Protein AF-A0A100Y6D3-F1 (afdb_monomer_lite)

pLDDT: mean 75.8, std 21.33, range [22.84, 97.69]

Radius of gyration: 27.36 Å; chains: 1; bounding box: 95×48×72 Å

Sequence (335 aa):
MSGIEFQNHRVDIECEVVSGSAPESPDTRVVTVNPFVPSLYGADSYTPNGAFPTMTLLQALGDDAFMKFESERHAALEASRVLWPKVRMLFQYYLQGNTKMFTRIAQQQFGLTWEPSTSHERTTVAYQAMGTATVVITGTTGATSSNIIGRFSRKHSAAIKRHRDHLLTFRRRGQSSANLERDVFTELNRFIEHHESWEMGLLERFFRPSDKSAFEELVLYRDEFSLVRDLYQQGFELACKCLWPLIAAQNSVKRGNPDDFGEVHPDRVPEKQRPKNLDKFDKTSQCLQDRICGTSSRLGADRKALLKTKPPPENTILGTRQHITTSRQAAFVKR

Foldseek 3Di:
DDDPPCVPDDDPPPDDPDDPPDDDDPPDFDDADPLLAWAFPPDRDCPDQRRHRLVNLCVLQPDPLSVLLVVLQVQLVCLLVPLVVLLLQLVVCLLVVVQVVNQVSCCPPVVDPDRQPDNVSSVVSSVVSVVVSVDSNLDDQPDCVCVLVVLLVVLLVVLVVQAPQLVVVCVVCVVVVSVLVVLVSVLVNLCSVCSSVCSVVCSVSSGDPVSVVSSVSTDNNDPPVVVVVVSVVSVLLSVLLVCLSSQLSVCCNPPVGSQDPDPDFDPPADPVQDRNGSVSLNVHDSLNSCRRVPVDPVPNVVVVVVVPDDPDDPDDDDDDDDDDDDDDDDDDDDD

Secondary structure (DSSP, 8-state):
----GGGG-----------TTSPPPTTPPP----TTS-B-TT--SSSSTTSSHHHHHHHHH-HHHHHHHHHHHHHHHHIIIIIHHHHHHHHHHHHTT-HHHHHHHHHHHH---S---SHHHHHHHHHHHHHHHHHHHH-STT--HHHHHHHHHHHHHHHHHH-HHHHHHHHHHHHHHHHHHHHHHHHHHHHHHTHHHHGGGGGGGTS-GGGTHHHHT-B-SS--HHHHHHHHHHHHHHHHHTSHHHHHHHHHHHHS-TT---S---TTS-GGG--SSHHHHHTS-HHHHHHHHT--TTHHHHHHHHTT-PPPPS---------------------

Structure (mmCIF, N/CA/C/O backbone):
data_AF-A0A100Y6D3-F1
#
_entry.id   AF-A0A100Y6D3-F1
#
loop_
_atom_site.group_PDB
_atom_site.id
_atom_site.type_symbol
_atom_site.label_atom_id
_atom_site.label_alt_id
_atom_site.label_comp_id
_atom_site.label_asym_id
_atom_site.label_entity_id
_atom_site.label_seq_id
_atom_site.pdbx_PDB_ins_code
_atom_site.Cartn_x
_atom_site.Cartn_y
_atom_site.Cartn_z
_atom_site.occupancy
_atom_site.B_iso_or_equiv
_atom_site.auth_seq_id
_atom_site.auth_comp_id
_atom_site.auth_asym_id
_atom_site.auth_atom_id
_atom_site.pdbx_PDB_model_num
ATOM 1 N N . MET A 1 1 ? -28.614 12.594 7.748 1.00 31.95 1 MET A N 1
ATOM 2 C CA . MET A 1 1 ? -28.722 13.839 8.548 1.00 31.95 1 MET A CA 1
ATOM 3 C C . MET A 1 1 ? -27.342 14.465 8.746 1.00 31.95 1 MET A C 1
ATOM 5 O O . MET A 1 1 ? -26.499 13.850 9.381 1.00 31.95 1 MET A O 1
ATOM 9 N N . SER A 1 2 ? -27.080 15.645 8.171 1.00 32.06 2 SER A N 1
ATOM 10 C CA . SER A 1 2 ? -25.841 16.403 8.409 1.00 32.06 2 SER A CA 1
ATOM 11 C C . SER A 1 2 ? -25.991 17.243 9.681 1.00 32.06 2 SER A C 1
ATOM 13 O O . SER A 1 2 ? -26.673 18.268 9.667 1.00 32.06 2 SER A O 1
ATOM 15 N N . GLY A 1 3 ? -25.400 16.800 10.788 1.00 34.91 3 GLY A N 1
ATOM 16 C CA . GLY A 1 3 ? -25.452 17.525 12.057 1.00 34.91 3 GLY A CA 1
ATOM 17 C C . GLY A 1 3 ? -24.432 18.663 12.100 1.00 34.91 3 GLY A C 1
ATOM 18 O O . GLY A 1 3 ? -23.238 18.414 12.219 1.00 34.91 3 GLY A O 1
ATOM 19 N N . ILE A 1 4 ? -24.909 19.909 12.043 1.00 39.91 4 ILE A N 1
ATOM 20 C CA . ILE A 1 4 ? -24.150 21.137 12.376 1.00 39.91 4 ILE A CA 1
ATOM 21 C C . ILE A 1 4 ? -24.348 21.481 13.877 1.00 39.91 4 ILE A C 1
ATOM 23 O O . ILE A 1 4 ? -23.919 22.514 14.379 1.00 39.91 4 ILE A O 1
ATOM 27 N N . GLU A 1 5 ? -25.003 20.606 14.641 1.00 51.81 5 GLU A N 1
ATOM 28 C CA . GLU A 1 5 ? -25.647 20.979 15.906 1.00 51.81 5 GLU A CA 1
ATOM 29 C C . GLU A 1 5 ? -24.686 21.166 17.094 1.00 51.81 5 GLU A C 1
ATOM 31 O O . GLU A 1 5 ? -25.022 21.883 18.034 1.00 51.81 5 GLU A O 1
ATOM 36 N N . PHE A 1 6 ? -23.459 20.636 17.053 1.00 46.28 6 PHE A N 1
ATOM 37 C CA . PHE A 1 6 ? -22.539 20.729 18.199 1.00 46.28 6 PHE A CA 1
ATOM 38 C C . PHE A 1 6 ? -21.790 22.059 18.337 1.00 46.28 6 PHE A C 1
ATOM 40 O O . PHE A 1 6 ? -21.271 22.338 19.413 1.00 46.28 6 PHE A O 1
ATOM 47 N N . GLN A 1 7 ? -21.749 22.916 17.310 1.00 49.72 7 GLN A N 1
ATOM 48 C CA . GLN A 1 7 ? -20.982 24.173 17.386 1.00 49.72 7 GLN A CA 1
ATOM 49 C C . GLN A 1 7 ? -21.538 25.169 18.418 1.00 49.72 7 GLN A C 1
ATOM 51 O O . GLN A 1 7 ? -20.793 26.008 18.916 1.00 49.72 7 GLN A O 1
ATOM 56 N N . ASN A 1 8 ? -22.821 25.043 18.772 1.00 47.69 8 ASN A N 1
ATOM 57 C CA . ASN A 1 8 ? -23.494 25.910 19.744 1.00 47.69 8 ASN A CA 1
ATOM 58 C C . ASN A 1 8 ? -23.755 25.226 21.097 1.00 47.69 8 ASN A C 1
ATOM 60 O O . ASN A 1 8 ? -24.371 25.831 21.973 1.00 47.69 8 ASN A O 1
ATOM 64 N N . HIS A 1 9 ? -23.311 23.978 21.279 1.00 49.84 9 HIS A N 1
ATOM 65 C CA . HIS A 1 9 ? -23.536 23.216 22.504 1.00 49.84 9 HIS A CA 1
ATOM 66 C C . HIS A 1 9 ? -22.209 23.050 23.240 1.00 49.84 9 HIS A C 1
ATOM 68 O O . HIS A 1 9 ? -21.330 22.304 22.812 1.00 49.84 9 HIS A O 1
ATOM 74 N N . ARG A 1 10 ? -22.062 23.743 24.372 1.00 42.78 10 ARG A N 1
ATOM 75 C CA . ARG A 1 10 ? -20.984 23.454 25.316 1.00 42.78 10 ARG A CA 1
ATOM 76 C C . ARG A 1 10 ? -21.357 22.178 26.067 1.00 42.78 10 ARG A C 1
ATOM 78 O O . ARG A 1 10 ? -22.229 22.201 26.928 1.00 42.78 10 ARG A O 1
ATOM 85 N N . VAL A 1 11 ? -20.728 21.067 25.699 1.00 47.81 11 VAL A N 1
ATOM 86 C CA . VAL A 1 11 ? -20.818 19.819 26.462 1.00 47.81 11 VAL A CA 1
ATOM 87 C C . VAL A 1 11 ? -19.759 19.882 27.557 1.00 47.81 11 VAL A C 1
ATOM 89 O O . VAL A 1 11 ? -18.585 19.625 27.299 1.00 47.81 11 VAL A O 1
ATOM 92 N N . ASP A 1 12 ? -20.157 20.261 28.769 1.00 37.72 12 ASP A N 1
ATOM 93 C CA . ASP A 1 12 ? -19.322 20.063 29.953 1.00 37.72 12 ASP A CA 1
ATOM 94 C C . ASP A 1 12 ? -19.545 18.616 30.428 1.00 37.72 12 ASP A C 1
ATOM 96 O O . ASP A 1 12 ? -20.598 18.277 30.966 1.00 37.72 12 ASP A O 1
ATOM 100 N N . ILE A 1 13 ? -18.582 17.731 30.150 1.00 50.75 13 ILE A N 1
ATOM 101 C CA . ILE A 1 13 ? -18.610 16.350 30.646 1.00 50.75 13 ILE A CA 1
ATOM 102 C C . ILE A 1 13 ? -17.973 16.347 32.038 1.00 50.75 13 ILE A C 1
ATOM 104 O O . ILE A 1 13 ? -16.755 16.219 32.175 1.00 50.75 13 ILE A O 1
ATOM 108 N N . GLU A 1 14 ? -18.792 16.502 33.075 1.00 36.88 14 GLU A N 1
ATOM 109 C CA . GLU A 1 14 ? -18.368 16.251 34.453 1.00 36.88 14 GLU A CA 1
ATOM 110 C C . GLU A 1 14 ? -18.162 14.742 34.632 1.00 36.88 14 GLU A C 1
ATOM 112 O O . GLU A 1 14 ? -19.110 13.965 34.727 1.00 36.88 14 GLU A O 1
ATOM 117 N N . CYS A 1 15 ? -16.900 14.312 34.596 1.00 46.31 15 CYS A N 1
ATOM 118 C CA . CYS A 1 15 ? -16.522 12.923 34.826 1.00 46.31 15 CYS A CA 1
ATOM 119 C C . CYS A 1 15 ? -16.097 12.750 36.284 1.00 46.31 15 CYS A C 1
ATOM 121 O O . CYS A 1 15 ? -15.109 13.346 36.715 1.00 46.31 15 CYS A O 1
ATOM 123 N N . GLU A 1 16 ? -16.786 11.889 37.024 1.00 48.66 16 GLU A N 1
ATOM 124 C CA . GLU A 1 16 ? -16.266 11.368 38.284 1.00 48.66 16 GLU A CA 1
ATOM 125 C C . GLU A 1 16 ? -15.282 10.227 37.978 1.00 48.66 16 GLU A C 1
ATOM 127 O O . GLU A 1 16 ? -15.586 9.315 37.206 1.00 48.66 16 GLU A O 1
ATOM 132 N N . VAL A 1 17 ? -14.071 10.279 38.545 1.00 54.00 17 VAL A N 1
ATOM 133 C CA . VAL A 1 17 ? -13.104 9.177 38.426 1.00 54.00 17 VAL A CA 1
ATOM 134 C C . VAL A 1 17 ? -13.543 8.071 39.378 1.00 54.00 17 VAL A C 1
ATOM 136 O O . VAL A 1 17 ? -13.187 8.067 40.555 1.00 54.00 17 VAL A O 1
ATOM 139 N N . VAL A 1 18 ? -14.338 7.135 38.868 1.00 55.19 18 VAL A N 1
ATOM 140 C CA . VAL A 1 18 ? -14.784 5.975 39.643 1.00 55.19 18 VAL A CA 1
ATOM 141 C C . VAL A 1 18 ? -13.645 4.955 39.705 1.00 55.19 18 VAL A C 1
ATOM 143 O O . VAL A 1 18 ? -13.098 4.541 38.682 1.00 55.19 18 VAL A O 1
ATOM 146 N N . SER A 1 19 ? -13.246 4.560 40.915 1.00 48.00 19 SER A N 1
ATOM 147 C CA . SER A 1 19 ? -12.262 3.490 41.103 1.00 48.00 19 SER A CA 1
ATOM 148 C C . SER A 1 19 ? -12.902 2.151 40.730 1.00 48.00 19 SER A C 1
ATOM 150 O O . SER A 1 19 ? -13.996 1.858 41.203 1.00 48.00 19 SER A O 1
ATOM 152 N N . GLY A 1 20 ? -12.228 1.314 39.932 1.00 52.12 20 GLY A N 1
ATOM 153 C CA . GLY A 1 20 ? -12.772 0.029 39.448 1.00 52.12 20 GLY A CA 1
ATOM 154 C C . GLY A 1 20 ? -13.089 -1.013 40.535 1.00 52.12 20 GLY A C 1
ATOM 155 O O . GLY A 1 20 ? -13.531 -2.112 40.222 1.00 52.12 20 GLY A O 1
ATOM 156 N N . SER A 1 21 ? -12.842 -0.689 41.805 1.00 55.66 21 SER A N 1
ATOM 157 C CA . SER A 1 21 ? -13.180 -1.484 42.988 1.00 55.66 21 SER A CA 1
ATOM 158 C C . SER A 1 21 ? -14.467 -1.036 43.694 1.00 55.66 21 SER A C 1
ATOM 160 O O . SER A 1 21 ? -14.915 -1.727 44.610 1.00 55.66 21 SER A O 1
ATOM 162 N N . ALA A 1 22 ? -15.054 0.104 43.316 1.00 59.69 22 ALA A N 1
ATOM 163 C CA . ALA A 1 22 ? -16.299 0.587 43.898 1.00 59.69 22 ALA A CA 1
ATOM 164 C C . ALA A 1 22 ? -17.502 -0.064 43.190 1.00 59.69 22 ALA A C 1
ATOM 166 O O . ALA A 1 22 ? -17.546 -0.060 41.959 1.00 59.69 22 ALA A O 1
ATOM 167 N N . PRO A 1 23 ? -18.476 -0.622 43.930 1.00 61.00 23 PRO A N 1
ATOM 168 C CA . PRO A 1 23 ? -19.692 -1.144 43.324 1.00 61.00 23 PRO A CA 1
ATOM 169 C C . PRO A 1 23 ? -20.468 -0.012 42.644 1.00 61.00 23 PRO A C 1
ATOM 171 O O . PRO A 1 23 ? -20.659 1.057 43.225 1.00 61.00 23 PRO A O 1
ATOM 174 N N . GLU A 1 24 ? -20.913 -0.258 41.414 1.00 60.59 24 GLU A N 1
ATOM 175 C CA . GLU A 1 24 ? -21.767 0.669 40.675 1.00 60.59 24 GLU A CA 1
ATOM 176 C C . GLU A 1 24 ? -23.076 0.918 41.424 1.00 60.59 24 GLU A C 1
ATOM 178 O O . GLU A 1 24 ? -23.721 -0.011 41.920 1.00 60.59 24 GLU A O 1
ATOM 183 N N . SER A 1 25 ? -23.488 2.184 41.492 1.00 64.50 25 SER A N 1
ATOM 184 C CA . SER A 1 25 ? -24.833 2.511 41.951 1.00 64.50 25 SER A CA 1
ATOM 185 C C . SER A 1 25 ? -25.842 2.033 40.899 1.00 64.50 25 SER A C 1
ATOM 187 O O . SER A 1 25 ? -25.677 2.370 39.725 1.00 64.50 25 SER A O 1
ATOM 189 N N . PRO A 1 26 ? -26.904 1.303 41.287 1.00 60.25 26 PRO A N 1
ATOM 190 C CA . PRO A 1 26 ? -27.913 0.791 40.356 1.00 60.25 26 PRO A CA 1
ATOM 191 C C . PRO A 1 26 ? -28.669 1.890 39.587 1.00 60.25 26 PRO A C 1
ATOM 193 O O . PRO A 1 26 ? -29.308 1.594 38.582 1.00 60.25 26 PRO A O 1
ATOM 196 N N . ASP A 1 27 ? -28.576 3.148 40.028 1.00 62.78 27 ASP A N 1
ATOM 197 C CA . ASP A 1 27 ? -29.207 4.301 39.376 1.00 62.78 27 ASP A CA 1
ATOM 198 C C . ASP A 1 27 ? -28.262 5.064 38.421 1.00 62.78 27 ASP A C 1
ATOM 200 O O . ASP A 1 27 ? -28.692 5.990 37.724 1.00 62.78 27 ASP A O 1
ATOM 204 N N . THR A 1 28 ? -26.973 4.703 38.363 1.00 61.78 28 THR A N 1
ATOM 205 C CA . THR A 1 28 ? -25.985 5.401 37.530 1.00 61.78 28 THR A CA 1
ATOM 206 C C . THR A 1 28 ? -26.013 4.868 36.104 1.00 61.78 28 THR A C 1
ATOM 208 O O . THR A 1 28 ? -25.685 3.715 35.843 1.00 61.78 28 THR A O 1
ATOM 211 N N . ARG A 1 29 ? -26.360 5.733 35.147 1.00 55.78 29 ARG A N 1
ATOM 212 C CA . ARG A 1 29 ? -26.258 5.406 33.721 1.00 55.78 29 ARG A CA 1
ATOM 213 C C . ARG A 1 29 ? -24.816 5.522 33.259 1.00 55.78 29 ARG A C 1
ATOM 215 O O . ARG A 1 29 ? -24.194 6.571 33.404 1.00 55.78 29 ARG A O 1
ATOM 222 N N . VAL A 1 30 ? -24.323 4.453 32.657 1.00 56.34 30 VAL A N 1
ATOM 223 C CA . VAL A 1 30 ? -22.950 4.343 32.178 1.00 56.34 30 VAL A CA 1
ATOM 224 C C . VAL A 1 30 ? -22.922 4.570 30.677 1.00 56.34 30 VAL A C 1
ATOM 226 O O . VAL A 1 30 ? -23.678 3.953 29.933 1.00 56.34 30 VAL A O 1
ATOM 229 N N . VAL A 1 31 ? -22.033 5.453 30.223 1.00 55.72 31 VAL A N 1
ATOM 230 C CA . VAL A 1 31 ? -21.803 5.708 28.800 1.00 55.72 31 VAL A CA 1
ATOM 231 C C . VAL A 1 31 ? -20.307 5.604 28.532 1.00 55.72 31 VAL A C 1
ATOM 233 O O . VAL A 1 31 ? -19.541 6.514 28.834 1.00 55.72 31 VAL A O 1
ATOM 236 N N . THR A 1 32 ? -19.872 4.487 27.958 1.00 56.44 32 THR A N 1
ATOM 237 C CA . THR A 1 32 ? -18.479 4.285 27.540 1.00 56.44 32 THR A CA 1
ATOM 238 C C . THR A 1 32 ? -18.403 4.416 26.025 1.00 56.44 32 THR A C 1
ATOM 240 O O . THR A 1 32 ? -18.595 3.452 25.283 1.00 56.44 32 THR A O 1
ATOM 243 N N . VAL A 1 33 ? -18.151 5.624 25.531 1.00 58.97 33 VAL A N 1
ATOM 244 C CA . VAL A 1 33 ? -18.073 5.849 24.084 1.00 58.97 33 VAL A CA 1
ATOM 245 C C . VAL A 1 33 ? -16.614 5.998 23.694 1.00 58.97 33 VAL A C 1
ATOM 247 O O . VAL A 1 33 ? -16.019 7.061 23.838 1.00 58.97 33 VAL A O 1
ATOM 250 N N . ASN A 1 34 ? -16.038 4.917 23.171 1.00 68.56 34 ASN A N 1
ATOM 251 C CA . ASN A 1 34 ? -14.917 5.032 22.252 1.00 68.56 34 ASN A CA 1
ATOM 252 C C . ASN A 1 34 ? -15.464 4.761 20.843 1.00 68.56 34 ASN A C 1
ATOM 254 O O . ASN A 1 34 ? -15.691 3.599 20.502 1.00 68.56 34 ASN A O 1
ATOM 258 N N . PRO A 1 35 ? -15.694 5.796 20.015 1.00 66.94 35 PRO A N 1
ATOM 259 C CA . PRO A 1 35 ? -16.291 5.611 18.694 1.00 66.94 35 PRO A CA 1
ATOM 260 C C . PRO A 1 35 ? -15.364 4.841 17.740 1.00 66.94 35 PRO A C 1
ATOM 262 O O . PRO A 1 35 ? -15.808 4.388 16.688 1.00 66.94 35 PRO A O 1
ATOM 265 N N . PHE A 1 36 ? -14.092 4.675 18.113 1.00 70.75 36 PHE A N 1
ATOM 266 C CA . PHE A 1 36 ? -13.087 3.938 17.360 1.00 70.75 36 PHE A CA 1
ATOM 267 C C . PHE A 1 36 ? -13.040 2.453 17.717 1.00 70.75 36 PHE A C 1
ATOM 269 O O . PHE A 1 36 ? -12.166 1.768 17.215 1.00 70.75 36 PHE A O 1
ATOM 276 N N . VAL A 1 37 ? -13.912 1.934 18.587 1.00 78.19 37 VAL A N 1
ATOM 277 C CA . VAL A 1 37 ? -13.892 0.518 18.979 1.00 78.19 37 VAL A CA 1
ATOM 278 C C . VAL A 1 37 ? -15.289 -0.090 18.838 1.00 78.19 37 VAL A C 1
ATOM 280 O O . VAL A 1 37 ? -16.253 0.480 19.360 1.00 78.19 37 VAL A O 1
ATOM 283 N N . PRO A 1 38 ? -15.425 -1.248 18.166 1.00 78.38 38 PRO A N 1
ATOM 284 C CA . PRO A 1 38 ? -16.696 -1.957 18.061 1.00 78.38 38 PRO A CA 1
ATOM 285 C C . PRO A 1 38 ? -17.257 -2.284 19.448 1.00 78.38 38 PRO A C 1
ATOM 287 O O . PRO A 1 38 ? -16.554 -2.841 20.288 1.00 78.38 38 PRO A O 1
ATOM 290 N N . SER A 1 39 ? -18.509 -1.910 19.690 1.00 76.12 39 SER A N 1
ATOM 291 C CA . SER A 1 39 ? -19.154 -1.988 21.005 1.00 76.12 39 SER A CA 1
ATOM 292 C C . SER A 1 39 ? -20.612 -2.443 20.866 1.00 76.12 39 SER A C 1
ATOM 294 O O . SER A 1 39 ? -21.192 -2.369 19.781 1.00 76.12 39 SER A O 1
ATOM 296 N N . LEU A 1 40 ? -21.217 -2.921 21.954 1.00 75.50 40 LEU A N 1
ATOM 297 C CA . LEU A 1 40 ? -22.603 -3.398 21.952 1.00 75.50 40 LEU A CA 1
ATOM 298 C C . LEU A 1 40 ? -23.576 -2.210 22.024 1.00 75.50 40 LEU A C 1
ATOM 300 O O . LEU A 1 40 ? -23.508 -1.417 22.960 1.00 75.50 40 LEU A O 1
ATOM 304 N N . TYR A 1 41 ? -24.506 -2.115 21.063 1.00 69.81 41 TYR A N 1
ATOM 305 C CA . TYR A 1 41 ? -25.461 -0.995 20.956 1.00 69.81 41 TYR A CA 1
ATOM 306 C C . TYR A 1 41 ? -26.373 -0.832 22.184 1.00 69.81 41 TYR A C 1
ATOM 308 O O . TYR A 1 41 ? -26.758 0.279 22.536 1.00 69.81 41 TYR A O 1
ATOM 316 N N . GLY A 1 42 ? -26.739 -1.947 22.823 1.00 68.94 42 GLY A N 1
ATOM 317 C CA . GLY A 1 42 ? -27.701 -1.992 23.928 1.00 68.94 42 GLY A CA 1
ATOM 318 C C . GLY A 1 42 ? -27.090 -2.145 25.320 1.00 68.94 42 GLY A C 1
ATOM 319 O O . GLY A 1 42 ? -27.821 -2.511 26.233 1.00 68.94 42 GLY A O 1
ATOM 320 N N . ALA A 1 43 ? -25.779 -1.943 25.488 1.00 67.50 43 ALA A N 1
ATOM 321 C CA . ALA A 1 43 ? -25.146 -2.057 26.801 1.00 67.50 43 ALA A CA 1
ATOM 322 C C . ALA A 1 43 ? -25.660 -0.970 27.767 1.00 67.50 43 ALA A C 1
ATOM 324 O O . ALA A 1 43 ? -25.568 0.219 27.470 1.00 67.50 43 ALA A O 1
ATOM 325 N N . ASP A 1 44 ? -26.187 -1.382 28.922 1.00 63.88 44 ASP A N 1
ATOM 326 C CA . ASP A 1 44 ? -26.770 -0.519 29.961 1.00 63.88 44 ASP A CA 1
ATOM 327 C C . ASP A 1 44 ? -26.012 -0.569 31.305 1.00 63.88 44 ASP A C 1
ATOM 329 O O . ASP A 1 44 ? -26.387 0.108 32.261 1.00 63.88 44 ASP A O 1
ATOM 333 N N . SER A 1 45 ? -24.932 -1.349 31.371 1.00 64.75 45 SER A N 1
ATOM 334 C CA . SER A 1 45 ? -24.059 -1.567 32.532 1.00 64.75 45 SER A CA 1
ATOM 335 C C . SER A 1 45 ? -22.662 -1.982 32.053 1.00 64.75 45 SER A C 1
ATOM 337 O O . SER A 1 45 ? -22.495 -2.254 30.867 1.00 64.75 45 SER A O 1
ATOM 339 N N . TYR A 1 46 ? -21.653 -2.076 32.929 1.00 64.50 46 TYR A N 1
ATOM 340 C CA . TYR A 1 46 ? -20.301 -2.520 32.526 1.00 64.50 46 TYR A CA 1
ATOM 341 C C . TYR A 1 46 ? -20.136 -4.051 32.449 1.00 64.50 46 TYR A C 1
ATOM 343 O O . TYR A 1 46 ? -19.062 -4.542 32.100 1.00 64.50 46 TYR A O 1
ATOM 351 N N . THR A 1 47 ? -21.171 -4.824 32.796 1.00 64.88 47 THR A N 1
ATOM 352 C CA . THR A 1 47 ? -21.110 -6.296 32.841 1.00 64.88 47 THR A CA 1
ATOM 353 C C . THR A 1 47 ? -21.163 -7.002 31.480 1.00 64.88 47 THR A C 1
ATOM 355 O O . THR A 1 47 ? -20.433 -7.985 31.329 1.00 64.88 47 THR A O 1
ATOM 358 N N . PRO A 1 48 ? -21.983 -6.596 30.489 1.00 65.06 48 PRO A N 1
ATOM 359 C CA . PRO A 1 48 ? -22.020 -7.292 29.209 1.00 65.06 48 PRO A CA 1
ATOM 360 C C . PRO A 1 48 ? -20.758 -7.036 28.369 1.00 65.06 48 PRO A C 1
ATOM 362 O O . PRO A 1 48 ? -20.236 -5.922 28.301 1.00 65.06 48 PRO A O 1
ATOM 365 N N . ASN A 1 49 ? -20.290 -8.068 27.660 1.00 63.81 49 ASN A N 1
ATOM 366 C CA . ASN A 1 49 ? -19.242 -7.916 26.648 1.00 63.81 49 ASN A CA 1
ATOM 367 C C . ASN A 1 49 ? -19.693 -6.885 25.599 1.00 63.81 49 ASN A C 1
ATOM 369 O O . ASN A 1 49 ? -20.830 -6.929 25.132 1.00 63.81 49 ASN A O 1
ATOM 373 N N . GLY A 1 50 ? -18.814 -5.955 25.219 1.00 59.94 50 GLY A N 1
ATOM 374 C CA . GLY A 1 50 ? -19.184 -4.833 24.348 1.00 59.94 50 GLY A CA 1
ATOM 375 C C . GLY A 1 50 ? -19.519 -3.536 25.087 1.00 59.94 50 GLY A C 1
ATOM 376 O O . GLY A 1 50 ? -19.652 -2.507 24.428 1.00 59.94 50 GLY A O 1
ATOM 377 N N . ALA A 1 51 ? -19.626 -3.563 26.421 1.00 63.50 51 ALA A N 1
ATOM 378 C CA . ALA A 1 51 ? -19.944 -2.396 27.245 1.00 63.50 51 ALA A CA 1
ATOM 379 C C . ALA A 1 51 ? -18.737 -1.589 27.724 1.00 63.50 51 ALA A C 1
ATOM 381 O O . ALA A 1 51 ? -18.907 -0.547 28.334 1.00 63.50 51 ALA A O 1
ATOM 382 N N . PHE A 1 52 ? -17.512 -2.062 27.507 1.00 71.69 52 PHE A N 1
ATOM 383 C CA . PHE A 1 52 ? -16.313 -1.267 27.758 1.00 71.69 52 PHE A CA 1
ATOM 384 C C . PHE A 1 52 ? -15.328 -1.522 26.619 1.00 71.69 52 PHE A C 1
ATOM 386 O O . PHE A 1 52 ? -14.844 -2.647 26.501 1.00 71.69 52 PHE A O 1
ATOM 393 N N . PRO A 1 53 ? -15.018 -0.532 25.766 1.00 70.75 53 PRO A N 1
ATOM 394 C CA . PRO A 1 53 ? -14.226 -0.708 24.547 1.00 70.75 53 PRO A CA 1
ATOM 395 C C . PRO A 1 53 ? -12.952 -1.549 24.707 1.00 70.75 53 PRO A C 1
ATOM 397 O O . PRO A 1 53 ? -12.753 -2.536 24.004 1.00 70.75 53 PRO A O 1
ATOM 400 N N . THR A 1 54 ? -12.110 -1.214 25.685 1.00 70.81 54 THR A N 1
ATOM 401 C CA . THR A 1 54 ? -10.852 -1.935 25.923 1.00 70.81 54 THR A CA 1
ATOM 402 C C . THR A 1 54 ? -11.095 -3.359 26.422 1.00 70.81 54 THR A C 1
ATOM 404 O O . THR A 1 54 ? -10.430 -4.287 25.973 1.00 70.81 54 THR A O 1
ATOM 407 N N . MET A 1 55 ? -12.076 -3.553 27.310 1.00 72.62 55 MET A N 1
ATOM 408 C CA . MET A 1 55 ? -12.428 -4.880 27.831 1.00 72.62 55 MET A CA 1
ATOM 409 C C . MET A 1 55 ? -13.069 -5.740 26.744 1.00 72.62 55 MET A C 1
ATOM 411 O O . MET A 1 55 ? -12.814 -6.931 26.681 1.00 72.62 55 MET A O 1
ATOM 415 N N . THR A 1 56 ? -13.835 -5.123 25.846 1.00 75.19 56 THR A N 1
ATOM 416 C CA . THR A 1 56 ? -14.462 -5.78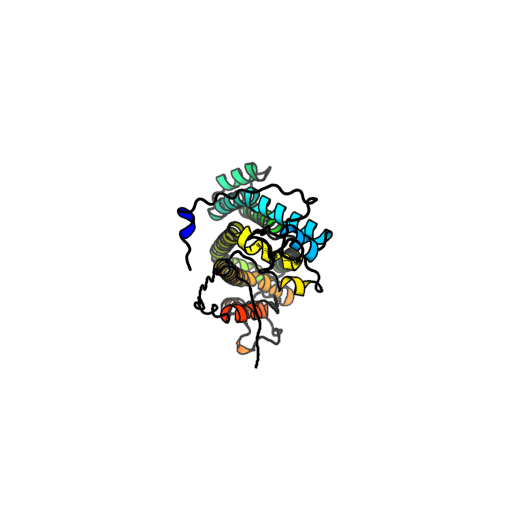1 24.698 1.00 75.19 56 THR A CA 1
ATOM 417 C C . THR A 1 56 ? -13.395 -6.378 23.799 1.00 75.19 56 THR A C 1
ATOM 419 O O . THR A 1 56 ? -13.455 -7.561 23.486 1.00 75.19 56 THR A O 1
ATOM 422 N N . LEU A 1 57 ? -12.374 -5.594 23.440 1.00 78.69 57 LEU A N 1
ATOM 423 C CA . LEU A 1 57 ? -11.255 -6.096 22.644 1.00 78.69 57 LEU A CA 1
ATOM 424 C C . LEU A 1 57 ? -10.452 -7.164 23.394 1.00 78.69 57 LEU A C 1
ATOM 426 O O . LEU A 1 57 ? -10.089 -8.173 22.795 1.00 78.69 57 LEU A O 1
ATOM 430 N N . LEU A 1 58 ? -10.206 -6.974 24.694 1.00 79.81 58 LEU A N 1
ATOM 431 C CA . LEU A 1 58 ? -9.478 -7.940 25.517 1.00 79.81 58 LEU A CA 1
ATOM 432 C C . LEU A 1 58 ? -10.211 -9.285 25.615 1.00 79.81 58 LEU A C 1
ATOM 434 O O . LEU A 1 58 ? -9.608 -10.327 25.393 1.00 79.81 58 LEU A O 1
ATOM 438 N N . GLN A 1 59 ? -11.513 -9.274 25.895 1.00 78.25 59 GLN A N 1
ATOM 439 C CA . GLN A 1 59 ? -12.339 -10.480 25.979 1.00 78.25 59 GLN A CA 1
ATOM 440 C C . GLN A 1 59 ? -12.493 -11.161 24.617 1.00 78.25 59 GLN A C 1
ATOM 442 O O . GLN A 1 59 ? -12.485 -12.387 24.540 1.00 78.25 59 GLN A O 1
ATOM 447 N N . ALA A 1 60 ? -12.630 -10.374 23.547 1.00 78.25 60 ALA A N 1
ATOM 448 C CA . ALA A 1 60 ? -12.857 -10.886 22.202 1.00 78.25 60 ALA A CA 1
ATOM 449 C C . ALA A 1 60 ? -11.588 -11.495 21.577 1.00 78.25 60 ALA A C 1
ATOM 451 O O . ALA A 1 60 ? -11.670 -12.484 20.853 1.00 78.25 60 ALA A O 1
ATOM 452 N N . LEU A 1 61 ? -10.412 -10.924 21.853 1.00 82.75 61 LEU A N 1
ATOM 453 C CA . LEU A 1 61 ? -9.133 -11.398 21.313 1.00 82.75 61 LEU A CA 1
ATOM 454 C C . LEU A 1 61 ? -8.382 -12.341 22.269 1.00 82.75 61 LEU A C 1
ATOM 456 O O . LEU A 1 61 ? -7.588 -13.174 21.825 1.00 82.75 61 LEU A O 1
ATOM 460 N N . GLY A 1 62 ? -8.607 -12.206 23.576 1.00 84.94 62 GLY A N 1
ATOM 461 C CA . GLY A 1 62 ? -7.733 -12.740 24.618 1.00 84.94 62 GLY A CA 1
ATOM 462 C C . GLY A 1 62 ? -6.421 -11.955 24.743 1.00 84.94 62 GLY A C 1
ATOM 463 O O . GLY A 1 62 ? -6.022 -11.219 23.836 1.00 84.94 62 GLY A O 1
ATOM 464 N N . ASP A 1 63 ? -5.723 -12.149 25.862 1.00 85.69 63 ASP A N 1
ATOM 465 C CA . ASP A 1 63 ? -4.551 -11.355 26.264 1.00 85.69 63 ASP A CA 1
ATOM 466 C C . ASP A 1 63 ? -3.471 -11.251 25.171 1.00 85.69 63 ASP A C 1
ATOM 468 O O . ASP A 1 63 ? -3.072 -10.154 24.778 1.00 85.69 63 ASP A O 1
ATOM 472 N N . ASP A 1 64 ? -3.026 -12.384 24.619 1.00 87.94 64 ASP A N 1
ATOM 473 C CA . ASP A 1 64 ? -1.919 -12.415 23.654 1.00 87.94 64 ASP A CA 1
ATOM 474 C C . ASP A 1 64 ? -2.240 -11.687 22.342 1.00 87.94 64 ASP A C 1
ATOM 476 O O . ASP A 1 64 ? -1.388 -10.994 21.775 1.00 87.94 64 ASP A O 1
ATOM 480 N N . ALA A 1 65 ? -3.445 -11.888 21.802 1.00 88.50 65 ALA A N 1
ATOM 481 C CA . ALA A 1 65 ? -3.837 -11.288 20.531 1.00 88.50 65 ALA A CA 1
ATOM 482 C C . ALA A 1 65 ? -4.214 -9.814 20.709 1.00 88.50 65 ALA A C 1
ATOM 484 O O . ALA A 1 65 ? -3.880 -9.008 19.840 1.00 88.50 65 ALA A O 1
ATOM 485 N N . PHE A 1 66 ? -4.802 -9.453 21.852 1.00 88.44 66 PHE A N 1
ATOM 486 C CA . PHE A 1 66 ? -5.025 -8.065 22.240 1.00 88.44 66 PHE A CA 1
ATOM 487 C C . PHE A 1 66 ? -3.708 -7.289 22.336 1.00 88.44 66 PHE A C 1
ATOM 489 O O . PHE A 1 66 ? -3.566 -6.246 21.701 1.00 88.44 66 PHE A O 1
ATOM 496 N N . MET A 1 67 ? -2.704 -7.825 23.038 1.00 89.94 67 MET A N 1
ATOM 497 C CA . MET A 1 67 ? -1.398 -7.167 23.167 1.00 89.94 67 MET A CA 1
ATOM 498 C C . MET A 1 67 ? -0.701 -6.980 21.815 1.00 89.94 67 MET A C 1
ATOM 500 O O . MET A 1 67 ? -0.087 -5.940 21.571 1.00 89.94 67 MET A O 1
ATOM 504 N N . LYS A 1 68 ? -0.813 -7.957 20.906 1.00 91.38 68 LYS A N 1
ATOM 505 C CA . LYS A 1 68 ? -0.293 -7.826 19.534 1.00 91.38 68 LYS A CA 1
ATOM 506 C C . LYS A 1 68 ? -1.044 -6.765 18.736 1.00 91.38 68 LYS A C 1
ATOM 508 O O . LYS A 1 68 ? -0.397 -5.966 18.065 1.00 91.38 68 LYS A O 1
ATOM 513 N N . PHE A 1 69 ? -2.374 -6.751 18.814 1.00 90.94 69 PHE A N 1
ATOM 514 C CA . PHE A 1 69 ? -3.203 -5.748 18.152 1.00 90.94 69 PHE A CA 1
ATOM 515 C C . PHE A 1 69 ? -2.850 -4.339 18.631 1.00 90.94 69 PHE A C 1
ATOM 517 O O . PHE A 1 69 ? -2.529 -3.482 17.812 1.00 90.94 69 PHE A O 1
ATOM 524 N N . GLU A 1 70 ? -2.824 -4.115 19.946 1.00 89.69 70 GLU A N 1
ATOM 525 C CA . GLU A 1 70 ? -2.475 -2.817 20.522 1.00 89.69 70 GLU A CA 1
ATOM 526 C C . GLU A 1 70 ? -1.050 -2.405 20.149 1.00 89.69 70 GLU A C 1
ATOM 528 O O . GLU A 1 70 ? -0.824 -1.247 19.805 1.00 89.69 70 GLU A O 1
ATOM 533 N N . SER A 1 71 ? -0.092 -3.336 20.149 1.00 92.62 71 SER A N 1
ATOM 534 C CA . SER A 1 71 ? 1.279 -3.050 19.723 1.00 92.62 71 SER A CA 1
ATOM 535 C C . SER A 1 71 ? 1.360 -2.625 18.252 1.00 92.62 71 SER A C 1
ATOM 537 O O . SER A 1 71 ? 1.993 -1.608 17.959 1.00 92.62 71 SER A O 1
ATOM 539 N N . GLU A 1 72 ? 0.711 -3.352 17.331 1.00 94.00 72 GLU A N 1
ATOM 540 C CA . GLU A 1 72 ? 0.689 -2.983 15.908 1.00 94.00 72 GLU A CA 1
ATOM 541 C C . GLU A 1 72 ? -0.046 -1.655 15.687 1.00 94.00 72 GLU A C 1
ATOM 543 O O . GLU A 1 72 ? 0.452 -0.797 14.961 1.00 94.00 72 GLU A O 1
ATOM 548 N N . ARG A 1 73 ? -1.175 -1.439 16.368 1.00 91.38 73 ARG A N 1
ATOM 549 C CA . ARG A 1 73 ? -1.955 -0.197 16.299 1.00 91.38 73 ARG A CA 1
ATOM 550 C C . ARG A 1 73 ? -1.152 1.014 16.779 1.00 91.38 73 ARG A C 1
ATOM 552 O O . ARG A 1 73 ? -1.102 2.023 16.080 1.00 91.38 73 ARG A O 1
ATOM 559 N N . HIS A 1 74 ? -0.476 0.922 17.926 1.00 92.12 74 HIS A N 1
ATOM 560 C CA . HIS A 1 74 ? 0.375 2.008 18.426 1.00 92.12 74 HIS A CA 1
ATOM 561 C C . HIS A 1 74 ? 1.526 2.316 17.463 1.00 92.12 74 HIS A C 1
ATOM 563 O O . HIS A 1 74 ? 1.786 3.483 17.165 1.00 92.12 74 HIS A O 1
ATOM 569 N N . ALA A 1 75 ? 2.188 1.283 16.935 1.00 94.88 75 ALA A N 1
ATOM 570 C CA . ALA A 1 75 ? 3.255 1.458 15.955 1.00 94.88 75 ALA A CA 1
ATOM 571 C C . ALA A 1 75 ? 2.743 2.109 14.659 1.00 94.88 75 ALA A C 1
ATOM 573 O O . ALA A 1 75 ? 3.413 2.982 14.105 1.00 94.88 75 ALA A O 1
ATOM 574 N N . ALA A 1 76 ? 1.551 1.728 14.195 1.00 94.62 76 ALA A N 1
ATOM 575 C CA . ALA A 1 76 ? 0.922 2.295 13.009 1.00 94.62 76 ALA A CA 1
ATOM 576 C C . ALA A 1 76 ? 0.557 3.776 13.192 1.00 94.62 76 ALA A C 1
ATOM 578 O O . ALA A 1 76 ? 0.836 4.589 12.305 1.00 94.62 76 ALA A O 1
ATOM 579 N N . LEU A 1 77 ? 0.004 4.152 14.349 1.00 92.19 77 LEU A N 1
ATOM 580 C CA . LEU A 1 77 ? -0.302 5.547 14.683 1.00 92.19 77 LEU A CA 1
ATOM 581 C C . LEU A 1 77 ? 0.969 6.401 14.753 1.00 92.19 77 LEU A C 1
ATOM 583 O O . LEU A 1 77 ? 1.021 7.483 14.163 1.00 92.19 77 LEU A O 1
ATOM 587 N N . GLU A 1 78 ? 2.015 5.900 15.411 1.00 94.44 78 GLU A N 1
ATOM 588 C CA . GLU A 1 78 ? 3.306 6.586 15.498 1.00 94.44 78 GLU A CA 1
ATOM 589 C C . GLU A 1 78 ? 3.949 6.743 14.114 1.00 94.44 78 GLU A C 1
ATOM 591 O O . GLU A 1 78 ? 4.370 7.835 13.725 1.00 94.44 78 GLU A O 1
ATOM 596 N N . ALA A 1 79 ? 3.960 5.678 13.308 1.00 95.69 79 ALA A N 1
ATOM 597 C CA . ALA A 1 79 ? 4.478 5.728 11.947 1.00 95.69 79 ALA A CA 1
ATOM 598 C C . ALA A 1 79 ? 3.688 6.709 11.070 1.00 95.69 79 ALA A C 1
ATOM 600 O O . ALA A 1 79 ? 4.296 7.465 10.312 1.00 95.69 79 ALA A O 1
ATOM 601 N N . SER A 1 80 ? 2.362 6.753 11.201 1.00 94.44 80 SER A N 1
ATOM 602 C CA . SER A 1 80 ? 1.504 7.687 10.462 1.00 94.44 80 SER A CA 1
ATOM 603 C C . SER A 1 80 ? 1.766 9.146 10.852 1.00 94.44 80 SER A C 1
ATOM 605 O O . SER A 1 80 ? 1.768 10.022 9.988 1.00 94.44 80 SER A O 1
ATOM 607 N N . ARG A 1 81 ? 2.043 9.424 12.133 1.00 94.00 81 ARG A N 1
ATOM 608 C CA . ARG A 1 81 ? 2.260 10.789 12.648 1.00 94.00 81 ARG A CA 1
ATOM 609 C C . ARG A 1 81 ? 3.689 11.294 12.460 1.00 94.00 81 ARG A C 1
ATOM 611 O O . ARG A 1 81 ? 3.882 12.475 12.182 1.00 94.00 81 ARG A O 1
ATOM 618 N N . VAL A 1 82 ? 4.690 10.425 12.595 1.00 94.94 82 VAL A N 1
ATOM 619 C CA . VAL A 1 82 ? 6.104 10.833 12.652 1.00 94.94 82 VAL A CA 1
ATOM 620 C C . VAL A 1 82 ? 6.886 10.425 11.408 1.00 94.94 82 VAL A C 1
ATOM 622 O O . VAL A 1 82 ? 7.628 11.238 10.846 1.00 94.94 82 VAL A O 1
ATOM 625 N N . LEU A 1 83 ? 6.742 9.179 10.953 1.00 95.69 83 LEU A N 1
ATOM 626 C CA . LEU A 1 83 ? 7.527 8.654 9.833 1.00 95.69 83 LEU A CA 1
ATOM 627 C C . LEU A 1 83 ? 6.926 9.047 8.478 1.00 95.69 83 LEU A C 1
ATOM 629 O O . LEU A 1 83 ? 7.653 9.509 7.594 1.00 95.69 83 LEU A O 1
ATOM 633 N N . TRP A 1 84 ? 5.610 8.906 8.310 1.00 96.88 84 TRP A N 1
ATOM 634 C CA . TRP A 1 84 ? 4.934 9.157 7.040 1.00 96.88 84 TRP A CA 1
ATOM 635 C C . TRP A 1 84 ? 5.140 10.579 6.508 1.00 96.88 84 TRP A C 1
ATOM 637 O O . TRP A 1 84 ? 5.483 10.697 5.334 1.00 96.88 84 TRP A O 1
ATOM 647 N N . PRO A 1 85 ? 5.065 11.665 7.304 1.00 96.44 85 PRO A N 1
ATOM 648 C CA . PRO A 1 85 ? 5.317 13.009 6.780 1.00 96.44 85 PRO A CA 1
ATOM 649 C C . PRO A 1 85 ? 6.717 13.170 6.169 1.00 96.44 85 PRO A C 1
ATOM 651 O O . PRO A 1 85 ? 6.875 13.841 5.144 1.00 96.44 85 PRO A O 1
ATOM 654 N N . LYS A 1 86 ? 7.730 12.510 6.750 1.00 96.81 86 LYS A N 1
ATOM 655 C CA . LYS A 1 86 ? 9.110 12.505 6.237 1.00 96.81 86 LYS A CA 1
ATOM 656 C C . LYS A 1 86 ? 9.203 11.734 4.924 1.00 96.81 86 LYS A C 1
ATOM 658 O O . LYS A 1 86 ? 9.805 12.223 3.968 1.00 96.81 86 LYS A O 1
ATOM 663 N N . VAL A 1 87 ? 8.578 10.556 4.868 1.00 97.06 87 VAL A N 1
ATOM 664 C CA . VAL A 1 87 ? 8.499 9.726 3.656 1.00 97.06 87 VAL A CA 1
ATOM 665 C C . VAL A 1 87 ? 7.774 10.477 2.551 1.00 97.06 87 VAL A C 1
ATOM 667 O O . VAL A 1 87 ? 8.269 10.540 1.428 1.00 97.06 87 VAL A O 1
ATOM 670 N N . ARG A 1 88 ? 6.648 11.112 2.880 1.00 96.56 88 ARG A N 1
ATOM 671 C CA . ARG A 1 88 ? 5.833 11.874 1.944 1.00 96.56 88 ARG A CA 1
ATOM 672 C C . ARG A 1 88 ? 6.642 12.991 1.299 1.00 96.56 88 ARG A C 1
ATOM 674 O O . ARG A 1 88 ? 6.666 13.107 0.079 1.00 96.56 88 ARG A O 1
ATOM 681 N N . MET A 1 89 ? 7.349 13.773 2.113 1.00 96.62 89 MET A N 1
ATOM 682 C CA . MET A 1 89 ? 8.214 14.852 1.637 1.00 96.62 89 MET A CA 1
ATOM 683 C C . MET A 1 89 ? 9.356 14.329 0.750 1.00 96.62 89 MET A C 1
ATOM 685 O O . MET A 1 89 ? 9.598 14.874 -0.326 1.00 96.62 89 MET A O 1
ATOM 689 N N . LEU A 1 90 ? 10.041 13.260 1.170 1.00 97.00 90 LEU A N 1
ATOM 690 C CA . LEU A 1 90 ? 11.105 12.633 0.381 1.00 97.00 90 LEU A CA 1
ATOM 691 C C . LEU A 1 90 ? 10.585 12.179 -0.993 1.00 97.00 90 LEU A C 1
ATOM 693 O O . LEU A 1 90 ? 11.185 12.487 -2.024 1.00 97.00 90 LEU A O 1
ATOM 697 N N . PHE A 1 91 ? 9.453 11.474 -1.009 1.00 95.75 91 PHE A N 1
ATOM 698 C CA . PHE A 1 91 ? 8.867 10.916 -2.222 1.00 95.75 91 PHE A CA 1
ATOM 699 C C . PHE A 1 91 ? 8.303 12.008 -3.146 1.00 95.75 91 PHE A C 1
ATOM 701 O O . PHE A 1 91 ? 8.437 11.915 -4.362 1.00 95.75 91 PHE A O 1
ATOM 708 N N . GLN A 1 92 ? 7.767 13.105 -2.602 1.00 95.19 92 GLN A N 1
ATOM 709 C CA . GLN A 1 92 ? 7.370 14.274 -3.396 1.00 95.19 92 GLN A CA 1
ATOM 710 C C . GLN A 1 92 ? 8.556 14.881 -4.157 1.00 95.19 92 GLN A C 1
ATOM 712 O O . GLN A 1 92 ? 8.448 15.117 -5.361 1.00 95.19 92 GLN A O 1
ATOM 717 N N . TYR A 1 93 ? 9.707 15.079 -3.503 1.00 96.56 93 TYR A N 1
ATOM 718 C CA . TYR A 1 93 ? 10.904 15.578 -4.192 1.00 96.56 93 TYR A CA 1
ATOM 719 C C . TYR A 1 93 ? 11.440 14.592 -5.231 1.00 96.56 93 TYR A C 1
ATOM 721 O O . TYR A 1 93 ? 11.920 15.018 -6.284 1.00 96.56 93 TYR A O 1
ATOM 729 N N . TYR A 1 94 ? 11.313 13.289 -4.971 1.00 95.62 94 TYR A N 1
ATOM 730 C CA . TYR A 1 94 ? 11.608 12.251 -5.955 1.00 95.62 94 TYR A CA 1
ATOM 731 C C . TYR A 1 94 ? 10.721 12.386 -7.205 1.00 95.62 94 TYR A C 1
ATOM 733 O O . TYR A 1 94 ? 11.248 12.508 -8.311 1.00 95.62 94 TYR A O 1
ATOM 741 N N . LEU A 1 95 ? 9.395 12.473 -7.039 1.00 92.56 95 LEU A N 1
ATOM 742 C CA . LEU A 1 95 ? 8.427 12.586 -8.143 1.00 92.56 95 LEU A CA 1
ATOM 743 C C . LEU A 1 95 ? 8.532 13.895 -8.940 1.00 92.56 95 LEU A C 1
ATOM 745 O O . LEU A 1 95 ? 8.136 13.943 -10.110 1.00 92.56 95 LEU A O 1
ATOM 749 N N . GLN A 1 96 ? 9.037 14.956 -8.308 1.00 92.94 96 GLN A N 1
ATOM 750 C CA . GLN A 1 96 ? 9.323 16.251 -8.935 1.00 92.94 96 GLN A CA 1
ATOM 751 C C . GLN A 1 96 ? 10.684 16.284 -9.649 1.00 92.94 96 GLN A C 1
ATOM 753 O O . GLN A 1 96 ? 10.989 17.258 -10.332 1.00 92.94 96 GLN A O 1
ATOM 758 N N . GLY A 1 97 ? 11.528 15.261 -9.476 1.00 92.31 97 GLY A N 1
ATOM 759 C CA . GLY A 1 97 ? 12.892 15.253 -10.005 1.00 92.31 97 GLY A CA 1
ATOM 760 C C . GLY A 1 97 ? 13.843 16.234 -9.305 1.00 92.31 97 GLY A C 1
ATOM 761 O O . GLY A 1 97 ? 14.908 16.538 -9.841 1.00 92.31 97 GLY A O 1
ATOM 762 N N . ASN A 1 98 ? 13.502 16.725 -8.107 1.00 96.06 98 ASN A N 1
ATOM 763 C CA . ASN A 1 98 ? 14.329 17.664 -7.348 1.00 96.06 98 ASN A CA 1
ATOM 764 C C . ASN A 1 98 ? 15.421 16.917 -6.568 1.00 96.06 98 ASN A C 1
ATOM 766 O O . ASN A 1 98 ? 15.298 16.654 -5.370 1.00 96.06 98 ASN A O 1
ATOM 770 N N . THR A 1 99 ? 16.504 16.565 -7.263 1.00 95.94 99 THR A N 1
ATOM 771 C CA . THR A 1 99 ? 17.605 15.756 -6.714 1.00 95.94 99 THR A CA 1
ATOM 772 C C . THR A 1 99 ? 18.275 16.402 -5.503 1.00 95.94 99 THR A C 1
ATOM 774 O O . THR A 1 99 ? 18.557 15.714 -4.526 1.00 95.94 99 THR A O 1
ATOM 777 N N . LYS A 1 100 ? 18.465 17.727 -5.519 1.00 95.44 100 LYS A N 1
ATOM 778 C CA . LYS A 1 100 ? 19.112 18.471 -4.430 1.00 95.44 100 LYS A CA 1
ATOM 779 C C . LYS A 1 100 ? 18.321 18.376 -3.125 1.00 95.44 100 LYS A C 1
ATOM 781 O O . LYS A 1 100 ? 18.891 18.070 -2.079 1.00 95.44 100 LYS A O 1
ATOM 786 N N . MET A 1 101 ? 17.011 18.631 -3.178 1.00 97.06 101 MET A N 1
ATOM 787 C CA . MET A 1 101 ? 16.164 18.534 -1.985 1.00 97.06 101 MET A CA 1
ATOM 788 C C . MET A 1 101 ? 15.953 17.081 -1.565 1.00 97.06 101 MET A C 1
ATOM 790 O O . MET A 1 101 ? 15.981 16.799 -0.370 1.00 97.06 101 MET A O 1
ATOM 794 N N . PHE A 1 102 ? 15.835 16.154 -2.520 1.00 97.69 102 PHE A N 1
ATOM 795 C CA . PHE A 1 102 ? 15.772 14.723 -2.233 1.00 97.69 102 PHE A CA 1
ATOM 796 C C . PHE A 1 102 ? 16.973 14.256 -1.400 1.00 97.69 102 PHE A C 1
ATOM 798 O O . PHE A 1 102 ? 16.782 13.719 -0.311 1.00 97.69 102 PHE A O 1
ATOM 805 N N . THR A 1 103 ? 18.202 14.511 -1.869 1.00 96.88 103 THR A N 1
ATOM 806 C CA . THR A 1 103 ? 19.433 14.120 -1.165 1.00 96.88 103 THR A CA 1
ATOM 807 C C . THR A 1 103 ? 19.493 14.746 0.223 1.00 96.88 103 THR A C 1
ATOM 809 O O . THR A 1 103 ? 19.738 14.043 1.202 1.00 96.88 103 THR A O 1
ATOM 812 N N . ARG A 1 104 ? 19.190 16.046 0.339 1.00 96.19 104 ARG A N 1
ATOM 813 C CA . ARG A 1 104 ? 19.169 16.740 1.632 1.00 96.19 104 ARG A CA 1
ATOM 814 C C . ARG A 1 104 ? 18.215 16.071 2.624 1.00 96.19 104 ARG A C 1
ATOM 816 O O . ARG A 1 104 ? 18.603 15.835 3.764 1.00 96.19 104 ARG A O 1
ATOM 823 N N . ILE A 1 105 ? 16.984 15.763 2.211 1.00 96.44 105 ILE A N 1
ATOM 824 C CA . ILE A 1 105 ? 16.004 15.102 3.082 1.00 96.44 105 ILE A CA 1
ATOM 825 C C . ILE A 1 105 ? 16.434 13.671 3.415 1.00 96.44 105 ILE A C 1
ATOM 827 O O . ILE A 1 105 ? 16.340 13.277 4.575 1.00 96.44 105 ILE A O 1
ATOM 831 N N . ALA A 1 106 ? 16.949 12.912 2.445 1.00 96.38 106 ALA A N 1
ATOM 832 C CA . ALA A 1 106 ? 17.443 11.555 2.678 1.00 96.38 106 ALA A CA 1
ATOM 833 C C . ALA A 1 106 ? 18.561 11.525 3.738 1.00 96.38 106 ALA A C 1
ATOM 835 O O . ALA A 1 106 ? 18.546 10.690 4.639 1.00 96.38 106 ALA A O 1
ATOM 836 N N . GLN A 1 107 ? 19.493 12.476 3.690 1.00 96.31 107 GLN A N 1
ATOM 837 C CA . GLN A 1 107 ? 20.572 12.586 4.674 1.00 96.31 107 GLN A CA 1
ATOM 838 C C . GLN A 1 107 ? 20.054 13.055 6.042 1.00 96.31 107 GLN A C 1
ATOM 840 O O . GLN A 1 107 ? 20.342 12.434 7.061 1.00 96.31 107 GLN A O 1
ATOM 845 N N . GLN A 1 108 ? 19.247 14.122 6.077 1.00 95.56 108 GLN A N 1
ATOM 846 C CA . GLN A 1 108 ? 18.810 14.756 7.329 1.00 95.56 108 GLN A CA 1
ATOM 847 C C . GLN A 1 108 ? 17.757 13.950 8.098 1.00 95.56 108 GLN A C 1
ATOM 849 O O . GLN A 1 108 ? 17.763 13.958 9.324 1.00 95.56 108 GLN A O 1
ATOM 854 N N . GLN A 1 109 ? 16.828 13.300 7.395 1.00 94.62 109 GLN A N 1
ATOM 855 C CA . GLN A 1 109 ? 15.660 12.652 8.006 1.00 94.62 109 GLN A CA 1
ATOM 856 C C . GLN A 1 109 ? 15.765 11.125 8.037 1.00 94.62 109 GLN A C 1
ATOM 858 O O . GLN A 1 109 ? 15.114 10.500 8.872 1.00 94.62 109 GLN A O 1
ATOM 863 N N . PHE A 1 110 ? 16.572 10.536 7.148 1.00 94.56 110 PHE A N 1
ATOM 864 C CA . PHE A 1 110 ? 16.748 9.083 7.030 1.00 94.56 110 PHE A CA 1
ATOM 865 C C . PHE A 1 110 ? 18.190 8.623 7.284 1.00 94.56 110 PHE A C 1
ATOM 867 O O . PHE A 1 110 ? 18.471 7.433 7.178 1.00 94.56 110 PHE A O 1
ATOM 874 N N . GLY A 1 111 ? 19.102 9.539 7.634 1.00 94.12 111 GLY A N 1
ATOM 875 C CA . GLY A 1 111 ? 20.476 9.202 8.015 1.00 94.12 111 GLY A CA 1
ATOM 876 C C . GLY A 1 111 ? 21.315 8.610 6.881 1.00 94.12 111 GLY A C 1
ATOM 877 O O . GLY A 1 111 ? 22.267 7.878 7.148 1.00 94.12 111 GLY A O 1
ATOM 878 N N . LEU A 1 112 ? 20.968 8.883 5.618 1.00 95.75 112 LEU A N 1
ATOM 879 C CA . LEU A 1 112 ? 21.741 8.394 4.478 1.00 95.75 112 LEU A CA 1
ATOM 880 C C . LEU A 1 112 ? 23.161 8.983 4.524 1.00 95.75 112 LEU A C 1
ATOM 882 O O . LEU A 1 112 ? 23.328 10.197 4.544 1.00 95.75 112 LEU A O 1
ATOM 886 N N . THR A 1 113 ? 24.189 8.135 4.538 1.00 94.69 113 THR A N 1
ATOM 887 C CA . THR A 1 113 ? 25.594 8.567 4.692 1.00 94.69 113 THR A CA 1
ATOM 888 C C . THR A 1 113 ? 26.287 8.918 3.374 1.00 94.69 113 THR A C 1
ATOM 890 O O . THR A 1 113 ? 27.424 9.381 3.377 1.00 94.69 113 THR A O 1
ATOM 893 N N . TRP A 1 114 ? 25.617 8.702 2.244 1.00 94.31 114 TRP A N 1
ATOM 894 C CA . TRP A 1 114 ? 26.144 8.903 0.896 1.00 94.31 114 TRP A CA 1
ATOM 895 C C . TRP A 1 114 ? 25.132 9.653 0.021 1.00 94.31 114 TRP A C 1
ATOM 897 O O . TRP A 1 114 ? 23.961 9.795 0.379 1.00 94.31 114 TRP A O 1
ATOM 907 N N . GLU A 1 115 ? 25.587 10.174 -1.119 1.00 94.31 115 GLU A N 1
ATOM 908 C CA . GLU A 1 115 ? 24.736 10.902 -2.062 1.00 94.31 115 GLU A CA 1
ATOM 909 C C . GLU A 1 115 ? 24.224 9.985 -3.190 1.00 94.31 115 GLU A C 1
ATOM 911 O O . GLU A 1 115 ? 25.036 9.424 -3.930 1.00 94.31 115 GLU A O 1
ATOM 916 N N . PRO A 1 116 ? 22.896 9.863 -3.382 1.00 93.12 116 PRO A N 1
ATOM 917 C CA . PRO A 1 116 ? 22.310 9.073 -4.456 1.00 93.12 116 PRO A CA 1
ATOM 918 C C . PRO A 1 116 ? 22.453 9.755 -5.820 1.00 93.12 116 PRO A C 1
ATOM 920 O O . PRO A 1 116 ? 21.585 10.501 -6.291 1.00 93.12 116 PRO A O 1
ATOM 923 N N . SER A 1 117 ? 23.575 9.448 -6.464 1.00 90.19 117 SER A N 1
ATOM 924 C CA . SER A 1 117 ? 24.031 9.986 -7.743 1.00 90.19 117 SER A CA 1
ATOM 925 C C . SER A 1 117 ? 23.155 9.551 -8.926 1.00 90.19 117 SER A C 1
ATOM 927 O O . SER A 1 117 ? 22.841 10.356 -9.809 1.00 90.19 117 SER A O 1
ATOM 929 N N . THR A 1 118 ? 22.651 8.314 -8.925 1.00 93.94 118 THR A N 1
ATOM 930 C CA . THR A 1 118 ? 21.862 7.767 -10.039 1.00 93.94 118 THR A CA 1
ATOM 931 C C . THR A 1 118 ? 20.351 7.817 -9.788 1.00 93.94 118 THR A C 1
ATOM 933 O O . THR A 1 118 ? 19.867 7.841 -8.657 1.00 93.94 118 THR A O 1
ATOM 936 N N . SER A 1 119 ? 19.556 7.811 -10.866 1.00 90.31 119 SER A N 1
ATOM 937 C CA . SER A 1 119 ? 18.089 7.700 -10.758 1.00 90.31 119 SER A CA 1
ATOM 938 C C . SER A 1 119 ? 17.666 6.388 -10.088 1.00 90.31 119 SER A C 1
ATOM 940 O O . SER A 1 119 ? 16.719 6.380 -9.301 1.00 90.31 119 SER A O 1
ATOM 942 N N . HIS A 1 120 ? 18.399 5.300 -10.340 1.00 89.75 120 HIS A N 1
ATOM 943 C CA . HIS A 1 120 ? 18.159 4.011 -9.702 1.00 89.75 120 HIS A CA 1
ATOM 944 C C . HIS A 1 120 ? 18.376 4.078 -8.185 1.00 89.75 120 HIS A C 1
ATOM 946 O O . HIS A 1 120 ? 17.505 3.654 -7.433 1.00 89.75 120 HIS A O 1
ATOM 952 N N . GLU A 1 121 ? 19.481 4.674 -7.732 1.00 94.50 121 GLU A N 1
ATOM 953 C CA . GLU A 1 121 ? 19.772 4.877 -6.307 1.00 94.50 121 GLU A CA 1
ATOM 954 C C . GLU A 1 121 ? 18.675 5.685 -5.609 1.00 94.50 121 GLU A C 1
ATOM 956 O O . GLU A 1 121 ? 18.154 5.259 -4.578 1.00 94.50 121 GLU A O 1
ATOM 961 N N . ARG A 1 122 ? 18.254 6.810 -6.204 1.00 95.56 122 ARG A N 1
ATOM 962 C CA . ARG A 1 122 ? 17.160 7.631 -5.657 1.00 95.56 122 ARG A CA 1
ATOM 963 C C . ARG A 1 122 ? 15.837 6.872 -5.598 1.00 95.56 122 ARG A C 1
ATOM 965 O O . ARG A 1 122 ? 15.130 6.966 -4.600 1.00 95.56 122 ARG A O 1
ATOM 972 N N . THR A 1 123 ? 15.530 6.094 -6.636 1.00 93.38 123 THR A N 1
ATOM 973 C CA . THR A 1 123 ? 14.337 5.233 -6.675 1.00 93.38 123 THR A CA 1
ATOM 974 C C . THR A 1 123 ? 14.375 4.219 -5.536 1.00 93.38 123 THR A C 1
ATOM 976 O O . THR A 1 123 ? 13.418 4.108 -4.778 1.00 93.38 123 THR A O 1
ATOM 979 N N . THR A 1 124 ? 15.500 3.528 -5.355 1.00 93.94 124 THR A N 1
ATOM 980 C CA . THR A 1 124 ? 15.674 2.550 -4.277 1.00 93.94 124 THR A CA 1
ATOM 981 C C . THR A 1 124 ? 15.449 3.182 -2.905 1.00 93.94 124 THR A C 1
ATOM 983 O O . THR A 1 124 ? 14.649 2.662 -2.133 1.00 93.94 124 THR A O 1
ATOM 986 N N . VAL A 1 125 ? 16.072 4.330 -2.625 1.00 96.56 125 VAL A N 1
ATOM 987 C CA . VAL A 1 125 ? 15.911 5.036 -1.343 1.00 96.56 125 VAL A CA 1
ATOM 988 C C . VAL A 1 125 ? 14.452 5.454 -1.112 1.00 96.56 125 VAL A C 1
ATOM 990 O O . VAL A 1 125 ? 13.896 5.178 -0.049 1.00 96.56 125 VAL A O 1
ATOM 993 N N . ALA A 1 126 ? 13.805 6.071 -2.108 1.00 95.81 126 ALA A N 1
ATOM 994 C CA . ALA A 1 126 ? 12.423 6.542 -1.997 1.00 95.81 126 ALA A CA 1
ATOM 995 C C . ALA A 1 126 ? 11.440 5.393 -1.707 1.00 95.81 126 ALA A C 1
ATOM 997 O O . ALA A 1 126 ? 10.625 5.468 -0.785 1.00 95.81 126 ALA A O 1
ATOM 998 N N . TYR A 1 127 ? 11.548 4.302 -2.467 1.00 93.88 127 TYR A N 1
ATOM 999 C CA . TYR A 1 127 ? 10.655 3.153 -2.350 1.00 93.88 127 TYR A CA 1
ATOM 1000 C C . TYR A 1 127 ? 10.929 2.291 -1.118 1.00 93.88 127 TYR A C 1
ATOM 1002 O O . TYR A 1 127 ? 9.991 1.715 -0.571 1.00 93.88 127 TYR A O 1
ATOM 1010 N N . GLN A 1 128 ? 12.175 2.218 -0.642 1.00 93.25 128 GLN A N 1
ATOM 1011 C CA . GLN A 1 128 ? 12.482 1.580 0.639 1.00 93.25 128 GLN A CA 1
ATOM 1012 C C . GLN A 1 128 ? 11.862 2.357 1.799 1.00 93.25 128 GLN A C 1
ATOM 1014 O O . GLN A 1 128 ? 11.207 1.752 2.642 1.00 93.25 128 GLN A O 1
ATOM 1019 N N . ALA A 1 129 ? 11.994 3.686 1.815 1.00 95.38 129 ALA A N 1
ATOM 1020 C CA . ALA A 1 129 ? 11.379 4.523 2.842 1.00 95.38 129 ALA A CA 1
ATOM 1021 C C . ALA A 1 129 ? 9.845 4.364 2.862 1.00 95.38 129 ALA A C 1
ATOM 1023 O O . ALA A 1 129 ? 9.251 4.165 3.923 1.00 95.38 129 ALA A O 1
ATOM 1024 N N . MET A 1 130 ? 9.215 4.366 1.681 1.00 94.69 130 MET A N 1
ATOM 1025 C CA . MET A 1 130 ? 7.778 4.116 1.530 1.00 94.69 130 MET A CA 1
ATOM 1026 C C . MET A 1 130 ? 7.372 2.707 1.979 1.00 94.69 130 MET A C 1
ATOM 1028 O O . MET A 1 130 ? 6.400 2.553 2.718 1.00 94.69 130 MET A O 1
ATOM 1032 N N . GLY A 1 131 ? 8.119 1.680 1.572 1.00 91.88 131 GLY A N 1
ATOM 1033 C CA . GLY A 1 131 ? 7.873 0.294 1.969 1.00 91.88 131 GLY A CA 1
ATOM 1034 C C . GLY A 1 131 ? 7.962 0.097 3.481 1.00 91.88 131 GLY A C 1
ATOM 1035 O O . GLY A 1 131 ? 7.070 -0.500 4.072 1.00 91.88 131 GLY A O 1
ATOM 1036 N N . THR A 1 132 ? 8.986 0.659 4.126 1.00 91.88 132 THR A N 1
ATOM 1037 C CA . THR A 1 132 ? 9.153 0.588 5.584 1.00 91.88 132 THR A CA 1
ATOM 1038 C C . THR A 1 132 ? 7.971 1.219 6.314 1.00 91.88 132 THR A C 1
ATOM 1040 O O . THR A 1 132 ? 7.391 0.581 7.188 1.00 91.88 132 THR A O 1
ATOM 1043 N N . ALA A 1 133 ? 7.568 2.438 5.941 1.00 95.00 133 ALA A N 1
ATOM 1044 C CA . ALA A 1 133 ? 6.445 3.107 6.597 1.00 95.00 133 ALA A CA 1
ATOM 1045 C C . ALA A 1 133 ? 5.123 2.351 6.399 1.00 95.00 133 ALA A C 1
ATOM 1047 O O . ALA A 1 133 ? 4.405 2.097 7.360 1.00 95.00 133 ALA A O 1
ATOM 1048 N N . THR A 1 134 ? 4.822 1.941 5.165 1.00 92.69 134 THR A N 1
ATOM 1049 C CA . THR A 1 134 ? 3.564 1.244 4.849 1.00 92.69 134 THR A CA 1
ATOM 1050 C C . THR A 1 134 ? 3.466 -0.134 5.505 1.00 92.69 134 THR A C 1
ATOM 1052 O O . THR A 1 134 ? 2.376 -0.518 5.922 1.00 92.69 134 THR A O 1
ATOM 1055 N N . VAL A 1 135 ? 4.575 -0.866 5.666 1.00 91.50 135 VAL A N 1
ATOM 1056 C CA . VAL A 1 135 ? 4.591 -2.138 6.413 1.00 91.50 135 VAL A CA 1
ATOM 1057 C C . VAL A 1 135 ? 4.251 -1.926 7.887 1.00 91.50 135 VAL A C 1
ATOM 1059 O O . VAL A 1 135 ? 3.450 -2.683 8.424 1.00 91.50 135 VAL A O 1
ATOM 1062 N N . VAL A 1 136 ? 4.811 -0.897 8.530 1.00 93.62 136 VAL A N 1
ATOM 1063 C CA . VAL A 1 136 ? 4.488 -0.596 9.934 1.00 93.62 136 VAL A CA 1
ATOM 1064 C C . VAL A 1 136 ? 3.021 -0.188 10.078 1.00 93.62 136 VAL A C 1
ATOM 1066 O O . VAL A 1 136 ? 2.336 -0.696 10.956 1.00 93.62 136 VAL A O 1
ATOM 1069 N N . ILE A 1 137 ? 2.520 0.668 9.183 1.00 93.38 137 ILE A N 1
ATOM 1070 C CA . ILE A 1 137 ? 1.139 1.171 9.234 1.00 93.38 137 ILE A CA 1
ATOM 1071 C C . ILE A 1 137 ? 0.107 0.060 8.980 1.00 93.38 137 ILE A C 1
ATOM 1073 O O . ILE A 1 137 ? -0.937 0.019 9.616 1.00 93.38 137 ILE A O 1
ATOM 1077 N N . THR A 1 138 ? 0.377 -0.856 8.049 1.00 89.69 138 THR A N 1
ATOM 1078 C CA . THR A 1 138 ? -0.582 -1.921 7.686 1.00 89.69 138 THR A CA 1
ATOM 1079 C C . THR A 1 138 ? -0.525 -3.160 8.579 1.00 89.69 138 THR A C 1
ATOM 1081 O O . THR A 1 138 ? -1.382 -4.044 8.437 1.00 89.69 138 THR A O 1
ATOM 1084 N N . GLY A 1 139 ? 0.460 -3.227 9.476 1.00 89.62 139 GLY A N 1
ATOM 1085 C CA . GLY A 1 139 ? 0.688 -4.357 10.366 1.00 89.62 139 GLY A CA 1
ATOM 1086 C C . GLY A 1 139 ? 1.309 -5.573 9.675 1.00 89.62 139 GLY A C 1
ATOM 1087 O O . GLY A 1 139 ? 1.380 -5.685 8.446 1.00 89.62 139 GLY A O 1
ATOM 1088 N N . THR A 1 140 ? 1.764 -6.523 10.488 1.00 87.75 140 THR A N 1
ATOM 1089 C CA . THR A 1 140 ? 2.383 -7.772 10.010 1.00 87.75 140 THR A CA 1
ATOM 1090 C C . THR A 1 140 ? 1.482 -8.980 10.224 1.00 87.75 140 THR A C 1
ATOM 1092 O O . THR A 1 140 ? 1.548 -9.954 9.467 1.00 87.75 140 THR A O 1
ATOM 1095 N N . THR A 1 141 ? 0.594 -8.904 11.212 1.00 88.38 141 THR A N 1
ATOM 1096 C CA . THR A 1 141 ? -0.333 -9.974 11.553 1.00 88.38 141 THR A CA 1
ATOM 1097 C C . THR A 1 141 ? -1.312 -10.216 10.408 1.00 88.38 141 THR A C 1
ATOM 1099 O O . THR A 1 141 ? -1.953 -9.298 9.897 1.00 88.38 141 THR A O 1
ATOM 1102 N N . GLY A 1 142 ? -1.389 -11.468 9.948 1.00 79.31 142 GLY A N 1
ATOM 1103 C CA . GLY A 1 142 ? -2.245 -11.874 8.828 1.00 79.31 142 GLY A CA 1
ATOM 1104 C C . GLY A 1 142 ? -1.870 -11.273 7.463 1.00 79.31 142 GLY A C 1
ATOM 1105 O O . GLY A 1 142 ? -2.568 -11.527 6.481 1.00 79.31 142 GLY A O 1
ATOM 1106 N N . ALA A 1 143 ? -0.785 -10.496 7.360 1.00 79.31 143 ALA A N 1
ATOM 1107 C CA . ALA A 1 143 ? -0.398 -9.830 6.123 1.00 79.31 143 ALA A CA 1
ATOM 1108 C C . ALA A 1 143 ? 0.315 -10.790 5.153 1.00 79.31 143 ALA A C 1
ATOM 1110 O O . ALA A 1 143 ? 1.268 -11.486 5.498 1.00 79.31 143 ALA A O 1
ATOM 1111 N N . THR A 1 144 ? -0.105 -10.790 3.885 1.00 79.00 144 THR A N 1
ATOM 1112 C CA . THR A 1 144 ? 0.508 -11.608 2.819 1.00 79.00 144 THR A CA 1
ATOM 1113 C C . THR A 1 144 ? 1.391 -10.802 1.864 1.00 79.00 144 THR A C 1
ATOM 1115 O O . THR A 1 144 ? 1.894 -11.349 0.878 1.00 79.00 144 THR A O 1
ATOM 1118 N N . SER A 1 145 ? 1.574 -9.505 2.120 1.00 79.88 145 SER A N 1
ATOM 1119 C CA . SER A 1 145 ? 2.306 -8.575 1.251 1.00 79.88 145 SER A CA 1
ATOM 1120 C C . SER A 1 145 ? 3.747 -9.032 1.008 1.00 79.88 145 SER A C 1
ATOM 1122 O O . SER A 1 145 ? 4.174 -9.112 -0.144 1.00 79.88 145 SER A O 1
ATOM 1124 N N . SER A 1 146 ? 4.462 -9.451 2.056 1.00 81.06 146 SER A N 1
ATOM 1125 C CA . SER A 1 146 ? 5.831 -9.985 1.972 1.00 81.06 146 SER A CA 1
ATOM 1126 C C . SER A 1 146 ? 5.937 -11.193 1.032 1.00 81.06 146 SER A C 1
ATOM 1128 O O . SER A 1 146 ? 6.845 -11.271 0.201 1.00 81.06 146 SER A O 1
ATOM 1130 N N . ASN A 1 147 ? 4.962 -12.104 1.087 1.00 85.06 147 ASN A N 1
ATOM 1131 C CA . ASN A 1 147 ? 4.893 -13.276 0.216 1.00 85.06 147 ASN A CA 1
ATOM 1132 C C . ASN A 1 147 ? 4.662 -12.893 -1.249 1.00 85.06 147 ASN A C 1
ATOM 1134 O O . ASN A 1 147 ? 5.303 -13.459 -2.142 1.00 85.06 147 ASN A O 1
ATOM 1138 N N . ILE A 1 148 ? 3.765 -11.938 -1.511 1.00 85.38 148 ILE A N 1
ATOM 1139 C CA . ILE A 1 148 ? 3.479 -11.445 -2.865 1.00 85.38 148 ILE A CA 1
ATOM 1140 C C . ILE A 1 148 ? 4.712 -10.736 -3.438 1.00 85.38 148 ILE A C 1
ATOM 1142 O O . ILE A 1 148 ? 5.163 -11.093 -4.529 1.00 85.38 148 ILE A O 1
ATOM 1146 N N . ILE A 1 149 ? 5.307 -9.811 -2.679 1.00 86.25 149 ILE A N 1
ATOM 1147 C CA . ILE A 1 149 ? 6.511 -9.061 -3.064 1.00 86.25 149 ILE A CA 1
ATOM 1148 C C . ILE A 1 149 ? 7.680 -10.019 -3.314 1.00 86.25 149 ILE A C 1
ATOM 1150 O O . ILE A 1 149 ? 8.333 -9.943 -4.354 1.00 86.25 149 ILE A O 1
ATOM 1154 N N . GLY A 1 150 ? 7.914 -10.981 -2.418 1.00 87.19 150 GLY A N 1
ATOM 1155 C CA . GLY A 1 150 ? 8.980 -11.970 -2.569 1.00 87.19 150 GLY A CA 1
ATOM 1156 C C . GLY A 1 150 ? 8.790 -12.865 -3.797 1.00 87.19 150 GLY A C 1
ATOM 1157 O O . GLY A 1 150 ? 9.741 -13.127 -4.539 1.00 87.19 150 GLY A O 1
ATOM 1158 N N . ARG A 1 151 ? 7.555 -13.312 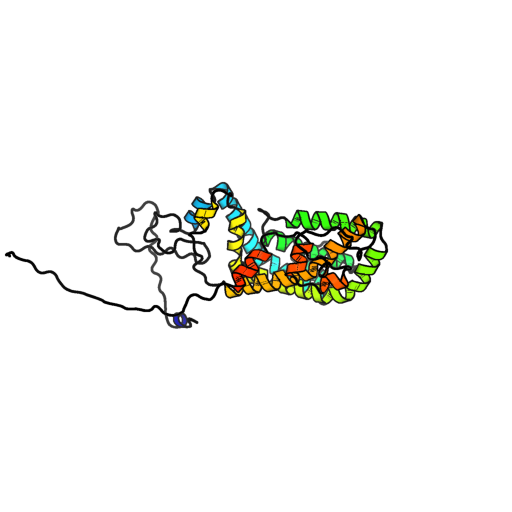-4.069 1.00 90.12 151 ARG A N 1
ATOM 1159 C CA . ARG A 1 151 ? 7.233 -14.081 -5.285 1.00 90.12 151 ARG A CA 1
ATOM 1160 C C . ARG A 1 151 ? 7.439 -13.253 -6.548 1.00 90.12 151 ARG A C 1
ATOM 1162 O O . ARG A 1 151 ? 8.002 -13.775 -7.512 1.00 90.12 151 ARG A O 1
ATOM 1169 N N . PHE A 1 152 ? 6.995 -11.999 -6.549 1.00 91.44 152 PHE A N 1
ATOM 1170 C CA . PHE A 1 152 ? 7.204 -11.086 -7.665 1.00 91.44 152 PHE A CA 1
ATOM 1171 C C . PHE A 1 152 ? 8.691 -10.847 -7.910 1.00 91.44 152 PHE A C 1
ATOM 1173 O O . PHE A 1 152 ? 9.148 -11.092 -9.019 1.00 91.44 152 PHE A O 1
ATOM 1180 N N . SER A 1 153 ? 9.457 -10.477 -6.882 1.00 90.81 153 SER A N 1
ATOM 1181 C CA . SER A 1 153 ? 10.893 -10.193 -6.984 1.00 90.81 153 SER A CA 1
ATOM 1182 C C . SER A 1 153 ? 11.673 -11.354 -7.608 1.00 90.81 153 SER A C 1
ATOM 1184 O O . SER A 1 153 ? 12.432 -11.154 -8.563 1.00 90.81 153 SER A O 1
ATOM 1186 N N . ARG A 1 154 ? 11.417 -12.597 -7.166 1.00 94.06 154 ARG A N 1
ATOM 1187 C CA . ARG A 1 154 ? 12.041 -13.796 -7.754 1.00 94.06 154 ARG A CA 1
ATOM 1188 C C . ARG A 1 154 ? 11.689 -13.970 -9.232 1.00 94.06 154 ARG A C 1
ATOM 1190 O O . ARG A 1 154 ? 12.580 -14.204 -10.047 1.00 94.06 154 ARG A O 1
ATOM 1197 N N . LYS A 1 155 ? 10.405 -13.845 -9.587 1.00 94.56 155 LYS A N 1
ATOM 1198 C CA . LYS A 1 155 ? 9.942 -13.999 -10.977 1.00 94.56 155 LYS A CA 1
ATOM 1199 C C . LYS A 1 155 ? 10.464 -12.884 -11.874 1.00 94.56 155 LYS A C 1
ATOM 1201 O O . LYS A 1 155 ? 10.973 -13.159 -12.951 1.00 94.56 155 LYS A O 1
ATOM 1206 N N . HIS A 1 156 ? 10.380 -11.644 -11.414 1.00 93.69 156 HIS A N 1
ATOM 1207 C CA . HIS A 1 156 ? 10.840 -10.466 -12.130 1.00 93.69 156 HIS A CA 1
ATOM 1208 C C . HIS A 1 156 ? 12.346 -10.537 -12.401 1.00 93.69 156 HIS A C 1
ATOM 1210 O O . HIS A 1 156 ? 12.769 -10.380 -13.543 1.00 93.69 156 HIS A O 1
ATOM 1216 N N . SER A 1 157 ? 13.147 -10.885 -11.389 1.00 93.81 157 SER A N 1
ATOM 1217 C CA . SER A 1 157 ? 14.597 -11.060 -11.537 1.00 93.81 157 SER A CA 1
ATOM 1218 C C . SER A 1 157 ? 14.953 -12.186 -12.509 1.00 93.81 157 SER A C 1
ATOM 1220 O O . SER A 1 157 ? 15.851 -12.035 -13.336 1.00 93.81 157 SER A O 1
ATOM 1222 N N . ALA A 1 158 ? 14.246 -13.319 -12.439 1.00 94.44 158 ALA A N 1
ATOM 1223 C CA . ALA A 1 158 ? 14.436 -14.418 -13.383 1.00 94.44 158 ALA A CA 1
ATOM 1224 C C . ALA A 1 158 ? 14.048 -14.013 -14.815 1.00 94.44 158 ALA A C 1
ATOM 1226 O O . ALA A 1 158 ? 14.779 -14.326 -15.753 1.00 94.44 158 ALA A O 1
ATOM 1227 N N . ALA A 1 159 ? 12.942 -13.282 -14.977 1.00 94.69 159 ALA A N 1
ATOM 1228 C CA . ALA A 1 159 ? 12.459 -12.813 -16.268 1.00 94.69 159 ALA A CA 1
ATOM 1229 C C . ALA A 1 159 ? 13.426 -11.821 -16.924 1.00 94.69 159 ALA A C 1
ATOM 1231 O O . ALA A 1 159 ? 13.770 -12.002 -18.088 1.00 94.69 159 ALA A O 1
ATOM 1232 N N . ILE A 1 160 ? 13.934 -10.838 -16.168 1.00 93.19 160 ILE A N 1
ATOM 1233 C CA . ILE A 1 160 ? 14.943 -9.879 -16.648 1.00 93.19 160 ILE A CA 1
ATOM 1234 C C . ILE A 1 160 ? 16.184 -10.593 -17.189 1.00 93.19 160 ILE A C 1
ATOM 1236 O O . ILE A 1 160 ? 16.706 -10.206 -18.231 1.00 93.19 160 ILE A O 1
ATOM 1240 N N . LYS A 1 161 ? 16.656 -11.634 -16.494 1.00 92.31 161 LYS A N 1
ATOM 1241 C CA . LYS A 1 161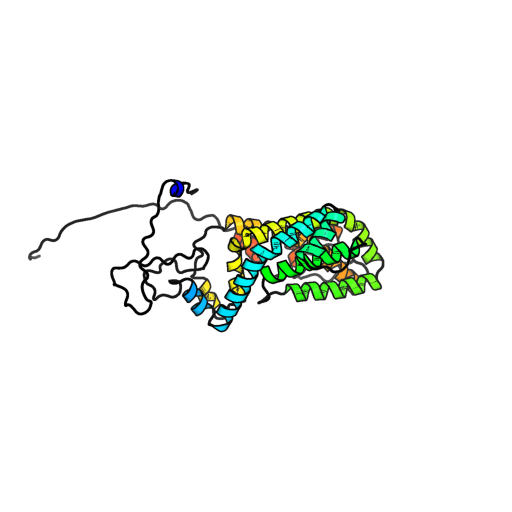 ? 17.875 -12.361 -16.876 1.00 92.31 161 LYS A CA 1
ATOM 1242 C C . LYS A 1 161 ? 17.701 -13.222 -18.128 1.00 92.31 161 LYS A C 1
ATOM 1244 O O . LYS A 1 161 ? 18.681 -13.466 -18.821 1.00 92.31 161 LYS A O 1
ATOM 1249 N N . ARG A 1 162 ? 16.493 -13.736 -18.379 1.00 92.56 162 ARG A N 1
ATOM 1250 C CA . ARG A 1 162 ? 16.257 -14.811 -19.361 1.00 92.56 162 ARG A CA 1
ATOM 1251 C C . ARG A 1 162 ? 15.456 -14.382 -20.587 1.00 92.56 162 ARG A C 1
ATOM 1253 O O . ARG A 1 162 ? 15.567 -15.028 -21.621 1.00 92.56 162 ARG A O 1
ATOM 1260 N N . HIS A 1 163 ? 14.658 -13.319 -20.491 1.00 93.75 163 HIS A N 1
ATOM 1261 C CA . HIS A 1 163 ? 13.677 -12.966 -21.517 1.00 93.75 163 HIS A CA 1
ATOM 1262 C C . HIS A 1 163 ? 13.778 -11.484 -21.883 1.00 93.75 163 HIS A C 1
ATOM 1264 O O . HIS A 1 163 ? 13.321 -10.606 -21.151 1.00 93.75 163 HIS A O 1
ATOM 1270 N N . ARG A 1 164 ? 14.354 -11.194 -23.057 1.00 91.56 164 ARG A N 1
ATOM 1271 C CA . ARG A 1 164 ? 14.518 -9.821 -23.567 1.00 91.56 164 ARG A CA 1
ATOM 1272 C C . ARG A 1 164 ? 13.178 -9.089 -23.713 1.00 91.56 164 ARG A C 1
ATOM 1274 O O . ARG A 1 164 ? 13.099 -7.901 -23.401 1.00 91.56 164 ARG A O 1
ATOM 1281 N N . ASP A 1 165 ? 12.128 -9.801 -24.110 1.00 92.12 165 ASP A N 1
ATOM 1282 C CA . ASP A 1 165 ? 10.790 -9.233 -24.326 1.00 92.12 165 ASP A CA 1
ATOM 1283 C C . ASP A 1 165 ? 10.148 -8.712 -23.037 1.00 92.12 165 ASP A C 1
ATOM 1285 O O . ASP A 1 165 ? 9.394 -7.736 -23.064 1.00 92.12 165 ASP A O 1
ATOM 1289 N N . HIS A 1 166 ? 10.512 -9.289 -21.885 1.00 93.69 166 HIS A N 1
ATOM 1290 C CA . HIS A 1 166 ? 10.108 -8.780 -20.574 1.00 93.69 166 HIS A CA 1
ATOM 1291 C C . HIS A 1 166 ? 10.632 -7.357 -20.352 1.00 93.69 166 HIS A C 1
ATOM 1293 O O . HIS A 1 166 ? 9.870 -6.452 -20.016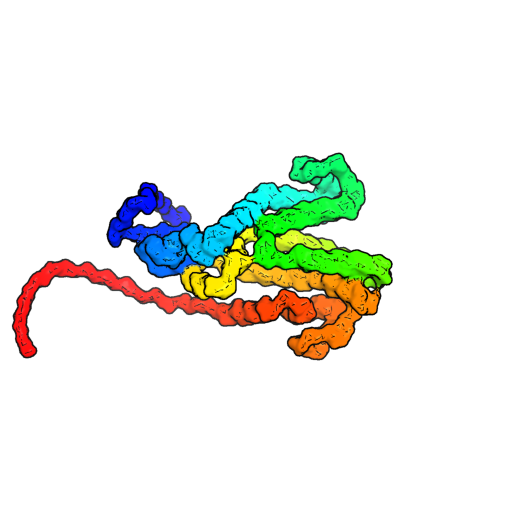 1.00 93.69 166 HIS A O 1
ATOM 1299 N N . LEU A 1 167 ? 11.923 -7.126 -20.615 1.00 90.44 167 LEU A N 1
ATOM 1300 C CA . LEU A 1 167 ? 12.537 -5.800 -20.493 1.00 90.44 167 LEU A CA 1
ATOM 1301 C C . LEU A 1 167 ? 11.953 -4.799 -21.494 1.00 90.44 167 LEU A C 1
ATOM 1303 O O . LEU A 1 167 ? 11.678 -3.655 -21.126 1.00 90.44 167 LEU A O 1
ATOM 1307 N N . LEU A 1 168 ? 11.745 -5.215 -22.746 1.00 90.88 168 LEU A N 1
ATOM 1308 C CA . LEU A 1 168 ? 11.141 -4.359 -23.772 1.00 90.88 168 LEU A CA 1
ATOM 1309 C C . LEU A 1 168 ? 9.715 -3.947 -23.392 1.00 90.88 168 LEU A C 1
ATOM 1311 O O . LEU A 1 168 ? 9.357 -2.779 -23.539 1.00 90.88 168 LEU A O 1
ATOM 1315 N N . THR A 1 169 ? 8.934 -4.867 -22.824 1.00 90.75 169 THR A N 1
ATOM 1316 C CA . THR A 1 169 ? 7.573 -4.589 -22.349 1.00 90.75 169 THR A CA 1
ATOM 1317 C C . THR A 1 169 ? 7.562 -3.557 -21.226 1.00 90.75 169 THR A C 1
ATOM 1319 O O . THR A 1 169 ? 6.787 -2.601 -21.291 1.00 90.75 169 THR A O 1
ATOM 1322 N N . PHE A 1 170 ? 8.448 -3.692 -20.233 1.00 88.50 170 PHE A N 1
ATOM 1323 C CA . PHE A 1 170 ? 8.570 -2.714 -19.146 1.00 88.50 170 PHE A CA 1
ATOM 1324 C C . PHE A 1 170 ? 9.046 -1.345 -19.641 1.00 88.50 170 PHE A C 1
ATOM 1326 O O . PHE A 1 170 ? 8.534 -0.332 -19.178 1.00 88.50 170 PHE A O 1
ATOM 1333 N N . ARG A 1 171 ? 9.962 -1.285 -20.617 1.00 87.19 171 ARG A N 1
ATOM 1334 C CA . ARG A 1 171 ? 10.382 -0.011 -21.230 1.00 87.19 171 ARG A CA 1
ATOM 1335 C C . ARG A 1 171 ? 9.242 0.660 -21.988 1.00 87.19 171 ARG A C 1
ATOM 1337 O O . ARG A 1 171 ? 8.989 1.839 -21.773 1.00 87.19 171 ARG A O 1
ATOM 1344 N N . ARG A 1 172 ? 8.523 -0.097 -22.824 1.00 87.25 172 ARG A N 1
ATOM 1345 C CA . ARG A 1 172 ? 7.363 0.392 -23.590 1.00 87.25 172 ARG A CA 1
ATOM 1346 C C . ARG A 1 172 ? 6.281 0.954 -22.668 1.00 87.25 172 ARG A C 1
ATOM 1348 O O . ARG A 1 172 ? 5.723 2.006 -22.952 1.00 87.25 172 ARG A O 1
ATOM 1355 N N . ARG A 1 173 ? 5.987 0.251 -21.570 1.00 85.12 173 ARG A N 1
ATOM 1356 C CA . ARG A 1 173 ? 4.940 0.631 -20.608 1.00 85.12 173 ARG A CA 1
ATOM 1357 C C . ARG A 1 173 ? 5.408 1.649 -19.562 1.00 85.12 173 ARG A C 1
ATOM 1359 O O . ARG A 1 173 ? 4.571 2.316 -18.967 1.00 85.12 173 ARG A O 1
ATOM 1366 N N . GLY A 1 174 ? 6.718 1.826 -19.381 1.00 73.31 174 GLY A N 1
ATOM 1367 C CA . GLY A 1 174 ? 7.313 2.732 -18.394 1.00 73.31 174 GLY A CA 1
ATOM 1368 C C . GLY A 1 174 ? 6.879 4.193 -18.534 1.00 73.31 174 GLY A C 1
ATOM 1369 O O . GLY A 1 174 ? 6.715 4.870 -17.524 1.00 73.31 174 GLY A O 1
ATOM 1370 N N . GLN A 1 175 ? 6.597 4.661 -19.755 1.00 65.69 175 GLN A N 1
ATOM 1371 C CA . GLN A 1 175 ? 6.084 6.018 -19.981 1.00 65.69 175 GLN A CA 1
ATOM 1372 C C . GLN A 1 175 ? 4.688 6.222 -19.361 1.00 65.69 175 GLN A C 1
ATOM 1374 O O . GLN A 1 175 ? 4.396 7.282 -18.816 1.00 65.69 175 GLN A O 1
ATOM 1379 N N . SER A 1 176 ? 3.836 5.193 -19.399 1.00 66.94 176 SER A N 1
ATOM 1380 C CA . SER A 1 176 ? 2.510 5.188 -18.765 1.00 66.94 176 SER A CA 1
ATOM 1381 C C . SER A 1 176 ? 2.587 4.961 -17.248 1.00 66.94 176 SER A C 1
ATOM 1383 O O . SER A 1 176 ? 1.668 5.337 -16.523 1.00 66.94 176 SER A O 1
ATOM 1385 N N . SER A 1 177 ? 3.690 4.386 -16.756 1.00 73.38 177 SER A N 1
ATOM 1386 C CA . SER A 1 177 ? 3.892 4.082 -15.336 1.00 73.38 177 SER A CA 1
ATOM 1387 C C . SER A 1 177 ? 4.138 5.315 -14.464 1.00 73.38 177 SER A C 1
ATOM 1389 O O . SER A 1 177 ? 3.851 5.253 -13.276 1.00 73.38 177 SER A O 1
ATOM 1391 N N . ALA A 1 178 ? 4.620 6.435 -15.014 1.00 78.00 178 ALA A N 1
ATOM 1392 C CA . ALA A 1 178 ? 4.907 7.636 -14.218 1.00 78.00 178 ALA A CA 1
ATOM 1393 C C . ALA A 1 178 ? 3.639 8.307 -13.656 1.00 78.00 178 ALA A C 1
ATOM 1395 O O . ALA A 1 178 ? 3.659 8.867 -12.562 1.00 78.00 178 ALA A O 1
ATOM 1396 N N . ASN A 1 179 ? 2.522 8.258 -14.389 1.00 83.44 179 ASN A N 1
ATOM 1397 C CA . ASN A 1 179 ? 1.239 8.743 -13.870 1.00 83.44 179 ASN A CA 1
ATOM 1398 C C . ASN A 1 179 ? 0.680 7.767 -12.835 1.00 83.44 179 ASN A C 1
ATOM 1400 O O . ASN A 1 179 ? 0.279 8.191 -11.760 1.00 83.44 179 ASN A O 1
ATOM 1404 N N . LEU A 1 180 ? 0.762 6.463 -13.118 1.00 86.38 180 LEU A N 1
ATOM 1405 C CA . LEU A 1 180 ? 0.343 5.425 -12.178 1.00 86.38 180 LEU A CA 1
ATOM 1406 C C . LEU A 1 180 ? 1.116 5.501 -10.851 1.00 86.38 180 LEU A C 1
ATOM 1408 O O . LEU A 1 180 ? 0.528 5.322 -9.795 1.00 86.38 180 LEU A O 1
ATOM 1412 N N . GLU A 1 181 ? 2.414 5.798 -10.891 1.00 89.12 181 GLU A N 1
ATOM 1413 C CA . GLU A 1 181 ? 3.246 5.998 -9.704 1.00 89.12 181 GLU A CA 1
ATOM 1414 C C . GLU A 1 181 ? 2.750 7.170 -8.842 1.00 89.12 181 GLU A C 1
ATOM 1416 O O . GLU A 1 181 ? 2.644 7.036 -7.622 1.00 89.12 181 GLU A O 1
ATOM 1421 N N . ARG A 1 182 ? 2.393 8.301 -9.466 1.00 90.50 182 ARG A N 1
ATOM 1422 C CA . ARG A 1 182 ? 1.804 9.447 -8.757 1.00 90.50 182 ARG A CA 1
ATOM 1423 C C . ARG A 1 182 ? 0.434 9.107 -8.182 1.00 90.50 182 ARG A C 1
ATOM 1425 O O . ARG A 1 182 ? 0.189 9.428 -7.025 1.00 90.50 182 ARG A O 1
ATOM 1432 N N . ASP A 1 183 ? -0.413 8.433 -8.956 1.00 91.00 183 ASP A N 1
ATOM 1433 C CA . ASP A 1 183 ? -1.742 8.007 -8.511 1.00 91.00 183 ASP A CA 1
ATOM 1434 C C . ASP A 1 183 ? -1.633 7.075 -7.295 1.00 91.00 183 ASP A C 1
ATOM 1436 O O . ASP A 1 183 ? -2.308 7.291 -6.291 1.00 91.00 183 ASP A O 1
ATOM 1440 N N . VAL A 1 184 ? -0.737 6.078 -7.349 1.00 91.38 184 VAL A N 1
ATOM 1441 C CA . VAL A 1 184 ? -0.462 5.150 -6.236 1.00 91.38 184 VAL A CA 1
ATOM 1442 C C . VAL A 1 184 ? -0.001 5.901 -5.002 1.00 91.38 184 VAL A C 1
ATOM 1444 O O . VAL A 1 184 ? -0.502 5.646 -3.911 1.00 91.38 184 VAL A O 1
ATOM 1447 N N . PHE A 1 185 ? 0.930 6.837 -5.156 1.00 93.56 185 PHE A N 1
ATOM 1448 C CA . PHE A 1 185 ? 1.427 7.604 -4.026 1.00 93.56 185 PHE A CA 1
ATOM 1449 C C . PHE A 1 185 ? 0.353 8.517 -3.409 1.00 93.56 185 PHE A C 1
ATOM 1451 O O . PHE A 1 185 ? 0.240 8.582 -2.184 1.00 93.56 185 PHE A O 1
ATOM 1458 N N . THR A 1 186 ? -0.464 9.181 -4.231 1.00 92.88 186 THR A N 1
ATOM 1459 C CA . THR A 1 186 ? -1.596 9.994 -3.761 1.00 92.88 186 THR A CA 1
ATOM 1460 C C . THR A 1 186 ? -2.610 9.146 -3.000 1.00 92.88 186 THR A C 1
ATOM 1462 O O . THR A 1 186 ? -3.039 9.538 -1.915 1.00 92.88 186 THR A O 1
ATOM 1465 N N . GLU A 1 187 ? -2.958 7.971 -3.522 1.00 93.19 187 GLU A N 1
ATOM 1466 C CA . GLU A 1 187 ? -3.923 7.091 -2.867 1.00 93.19 187 GLU A CA 1
ATOM 1467 C C . GLU A 1 187 ? -3.366 6.515 -1.561 1.00 93.19 187 GLU A C 1
ATOM 1469 O O . GLU A 1 187 ? -4.055 6.516 -0.546 1.00 93.19 187 GLU A O 1
ATOM 1474 N N . LEU A 1 188 ? -2.091 6.112 -1.530 1.00 93.25 188 LEU A N 1
ATOM 1475 C CA . LEU A 1 188 ? -1.427 5.696 -0.289 1.00 93.25 188 LEU A CA 1
ATOM 1476 C C . LEU A 1 188 ? -1.461 6.801 0.770 1.00 93.25 188 LEU A C 1
ATOM 1478 O O . LEU A 1 188 ? -1.745 6.524 1.934 1.00 93.25 188 LEU A O 1
ATOM 1482 N N . ASN A 1 189 ? -1.214 8.052 0.372 1.00 94.62 189 ASN A N 1
ATOM 1483 C CA . ASN A 1 189 ? -1.326 9.187 1.281 1.00 94.62 189 ASN A CA 1
ATOM 1484 C C . ASN A 1 189 ? -2.748 9.334 1.829 1.00 94.62 189 ASN A C 1
ATOM 1486 O O . ASN A 1 189 ? -2.908 9.517 3.030 1.00 94.62 189 ASN A O 1
ATOM 1490 N N . ARG A 1 190 ? -3.764 9.192 0.972 1.00 92.94 190 ARG A N 1
ATOM 1491 C CA . ARG A 1 190 ? -5.173 9.257 1.370 1.00 92.94 190 ARG A CA 1
ATOM 1492 C C . ARG A 1 190 ? -5.538 8.151 2.368 1.00 92.94 190 ARG A C 1
ATOM 1494 O O . ARG A 1 190 ? -6.187 8.430 3.372 1.00 92.94 190 ARG A O 1
ATOM 1501 N N . PHE A 1 191 ? -5.087 6.916 2.138 1.00 93.00 191 PHE A N 1
ATOM 1502 C CA . PHE A 1 191 ? -5.264 5.823 3.100 1.00 93.00 191 PHE A CA 1
ATOM 1503 C C . PHE A 1 191 ? -4.627 6.159 4.451 1.00 93.00 191 PHE A C 1
ATOM 1505 O O . PHE A 1 191 ? -5.258 5.968 5.484 1.00 93.00 191 PHE A O 1
ATOM 1512 N N . ILE A 1 192 ? -3.404 6.684 4.465 1.00 93.94 192 ILE A N 1
ATOM 1513 C CA . ILE A 1 192 ? -2.693 6.971 5.717 1.00 93.94 192 ILE A CA 1
ATOM 1514 C C . ILE A 1 192 ? -3.308 8.164 6.462 1.00 93.94 192 ILE A C 1
ATOM 1516 O O . ILE A 1 192 ? -3.450 8.109 7.679 1.00 93.94 192 ILE A O 1
ATOM 1520 N N . GLU A 1 193 ? -3.745 9.208 5.755 1.00 92.06 193 GLU A N 1
ATOM 1521 C CA . GLU A 1 193 ? -4.462 10.345 6.355 1.00 92.06 193 GLU A CA 1
ATOM 1522 C C . GLU A 1 193 ? -5.784 9.922 7.013 1.00 92.06 193 GLU A C 1
ATOM 1524 O O . GLU A 1 193 ? -6.194 10.514 8.009 1.00 92.06 193 GLU A O 1
ATOM 1529 N N . HIS A 1 194 ? -6.417 8.863 6.505 1.00 91.56 194 HIS A N 1
ATOM 1530 C CA . HIS A 1 194 ? -7.645 8.293 7.056 1.00 91.56 194 HIS A CA 1
ATOM 1531 C C . HIS A 1 194 ? -7.416 6.994 7.844 1.00 91.56 194 HIS A C 1
ATOM 1533 O O . HIS A 1 194 ? -8.337 6.191 7.958 1.00 91.56 194 HIS A O 1
ATOM 1539 N N . HIS A 1 195 ? -6.215 6.768 8.394 1.00 91.00 195 HIS A N 1
ATOM 1540 C CA . HIS A 1 195 ? -5.874 5.544 9.136 1.00 91.00 195 HIS A CA 1
ATOM 1541 C C . HIS A 1 195 ? -6.919 5.166 10.195 1.00 91.00 195 HIS A C 1
ATOM 1543 O O . HIS A 1 195 ? -7.454 4.060 10.182 1.00 91.00 195 HIS A O 1
ATOM 1549 N N . GLU A 1 196 ? -7.286 6.118 11.055 1.00 86.75 196 GLU A N 1
ATOM 1550 C CA . GLU A 1 196 ? -8.241 5.911 12.153 1.00 86.75 196 GLU A CA 1
ATOM 1551 C C . GLU A 1 196 ? -9.655 5.522 11.673 1.00 86.75 196 GLU A C 1
ATOM 1553 O O . GLU A 1 196 ? -10.468 5.042 12.459 1.00 86.75 196 GLU A O 1
ATOM 1558 N N . SER A 1 197 ? -9.974 5.745 10.394 1.00 87.06 197 SER A N 1
ATOM 1559 C CA . SER A 1 197 ? -11.263 5.389 9.790 1.00 87.06 197 SER A CA 1
ATOM 1560 C C . SER A 1 197 ? -11.354 3.921 9.385 1.00 87.06 197 SER A C 1
ATOM 1562 O O . SER A 1 197 ? -12.449 3.365 9.329 1.00 87.06 197 SER A O 1
ATOM 1564 N N . TRP A 1 198 ? -10.224 3.276 9.083 1.00 87.88 198 TRP A N 1
ATOM 1565 C CA . TRP A 1 198 ? -10.198 1.889 8.604 1.00 87.88 198 TRP A CA 1
ATOM 1566 C C . TRP A 1 198 ? -9.360 0.943 9.470 1.00 87.88 198 TRP A C 1
ATOM 1568 O O . TRP A 1 198 ? -9.450 -0.268 9.264 1.00 87.88 198 TRP A O 1
ATOM 1578 N N . GLU A 1 199 ? -8.590 1.438 10.447 1.00 87.62 199 GLU A N 1
ATOM 1579 C CA . GLU A 1 199 ? -7.702 0.619 11.291 1.00 87.62 199 GLU A CA 1
ATOM 1580 C C . GLU A 1 199 ? -8.435 -0.527 12.001 1.00 87.62 199 GLU A C 1
ATOM 1582 O O . GLU A 1 199 ? -7.916 -1.638 12.093 1.00 87.62 199 GLU A O 1
ATOM 1587 N N . MET A 1 200 ? -9.688 -0.313 12.411 1.00 85.19 200 MET A N 1
ATOM 1588 C CA . MET A 1 200 ? -10.500 -1.352 13.055 1.00 85.19 200 MET A CA 1
ATOM 1589 C C . MET A 1 200 ? -10.908 -2.478 12.108 1.00 85.19 200 MET A C 1
ATOM 1591 O O . MET A 1 200 ? -11.200 -3.584 12.555 1.00 85.19 200 MET A O 1
ATOM 1595 N N . GLY A 1 201 ? -10.848 -2.256 10.793 1.00 82.19 201 GLY A N 1
ATOM 1596 C CA . GLY A 1 201 ? -10.977 -3.326 9.805 1.00 82.19 201 GLY A CA 1
ATOM 1597 C C . GLY A 1 201 ? -9.830 -4.343 9.869 1.00 82.19 201 GLY A C 1
ATOM 1598 O O . GLY A 1 201 ? -9.971 -5.459 9.375 1.00 82.19 201 GLY A O 1
ATOM 1599 N N . LEU A 1 202 ? -8.697 -4.002 10.498 1.00 85.31 202 LEU A N 1
ATOM 1600 C CA . LEU A 1 202 ? -7.590 -4.937 10.718 1.00 85.31 202 LEU A CA 1
ATOM 1601 C C . LEU A 1 202 ? -7.882 -5.948 11.830 1.00 85.31 202 LEU A C 1
ATOM 1603 O O . LEU A 1 202 ? -7.224 -6.988 11.879 1.00 85.31 202 LEU A O 1
ATOM 1607 N N . LEU A 1 203 ? -8.863 -5.672 12.692 1.00 84.38 203 LEU A N 1
ATOM 1608 C CA . LEU A 1 203 ? -9.158 -6.474 13.875 1.00 84.38 203 LEU A CA 1
ATOM 1609 C C . LEU A 1 203 ? -9.482 -7.937 13.525 1.00 84.38 203 LEU A C 1
ATOM 1611 O O . LEU A 1 203 ? -9.052 -8.847 14.230 1.00 84.38 203 LEU A O 1
ATOM 1615 N N . GLU A 1 204 ? -10.126 -8.190 12.375 1.00 84.06 204 GLU A N 1
ATOM 1616 C CA . GLU A 1 204 ? -10.427 -9.548 11.883 1.00 84.06 204 GLU A CA 1
ATOM 1617 C C . GLU A 1 204 ? -9.176 -10.445 11.785 1.00 84.06 204 GLU A C 1
ATOM 1619 O O . GLU A 1 204 ? -9.269 -11.666 11.910 1.00 84.06 204 GLU A O 1
ATOM 1624 N N . ARG A 1 205 ? -7.988 -9.858 11.583 1.00 86.88 205 ARG A N 1
ATOM 1625 C CA . ARG A 1 205 ? -6.719 -10.596 11.455 1.00 86.88 205 ARG A CA 1
ATOM 1626 C C . ARG A 1 205 ? -6.233 -11.200 12.773 1.00 86.88 205 ARG A C 1
ATOM 1628 O O . ARG A 1 205 ? -5.377 -12.083 12.743 1.00 86.88 205 ARG A O 1
ATOM 1635 N N . PHE A 1 206 ? -6.757 -10.721 13.898 1.00 87.62 206 PHE A N 1
ATOM 1636 C CA . PHE A 1 206 ? -6.365 -11.134 15.245 1.00 87.62 206 PHE A CA 1
ATOM 1637 C C . PHE A 1 206 ? -7.344 -12.144 15.852 1.00 87.62 206 PHE A C 1
ATOM 1639 O O . PHE A 1 206 ? -6.982 -12.862 16.782 1.00 87.62 206 PHE A O 1
ATOM 1646 N N . PHE A 1 207 ? -8.550 -12.254 15.293 1.00 82.44 207 PHE A N 1
ATOM 1647 C CA . PHE A 1 207 ? -9.552 -13.214 15.735 1.00 82.44 207 PHE A CA 1
ATOM 1648 C C . PHE A 1 207 ? -9.219 -14.649 15.330 1.00 82.44 207 PHE A C 1
ATOM 1650 O O . PHE A 1 207 ? -8.805 -14.935 14.200 1.00 82.44 207 PHE A O 1
ATOM 1657 N N . ARG A 1 208 ? -9.505 -15.592 16.233 1.00 75.81 208 ARG A N 1
ATOM 1658 C CA . ARG A 1 208 ? -9.542 -17.013 15.881 1.00 75.81 208 ARG A CA 1
ATOM 1659 C C . ARG A 1 208 ? -10.814 -17.307 15.077 1.00 75.81 208 ARG A C 1
ATOM 1661 O O . ARG A 1 208 ? -11.832 -16.643 15.268 1.00 75.81 208 ARG A O 1
ATOM 1668 N N . PRO A 1 209 ? -10.811 -18.322 14.195 1.00 74.88 209 PRO A N 1
ATOM 1669 C CA . PRO A 1 209 ? -11.992 -18.666 13.402 1.00 74.88 209 PRO A CA 1
ATOM 1670 C C . PRO A 1 209 ? -13.255 -18.972 14.222 1.00 74.88 209 PRO A C 1
ATOM 1672 O O . PRO A 1 209 ? -14.348 -18.727 13.724 1.00 74.88 209 PRO A O 1
ATOM 1675 N N . SER A 1 210 ? -13.110 -19.493 15.446 1.00 71.69 210 SER A N 1
ATOM 1676 C CA . SER A 1 210 ? -14.213 -19.817 16.363 1.00 71.69 210 SER A CA 1
ATOM 1677 C C . SER A 1 210 ? -14.895 -18.596 16.978 1.00 71.69 210 SER A C 1
ATOM 1679 O O . SER A 1 210 ? -16.041 -18.703 17.396 1.00 71.69 210 SER A O 1
ATOM 1681 N N . ASP A 1 211 ? -14.219 -17.446 17.003 1.00 71.25 211 ASP A N 1
ATOM 1682 C CA . ASP A 1 211 ? -14.609 -16.307 17.846 1.00 71.25 211 ASP A CA 1
ATOM 1683 C C . ASP A 1 211 ? -15.263 -15.183 17.018 1.00 71.25 211 ASP A C 1
ATOM 1685 O O . ASP A 1 211 ? -15.642 -14.137 17.537 1.00 71.25 211 ASP A O 1
ATOM 1689 N N . LYS A 1 212 ? -15.432 -15.404 15.705 1.00 70.44 212 LYS A N 1
ATOM 1690 C CA . LYS A 1 212 ? -15.952 -14.400 14.765 1.00 70.44 212 LYS A CA 1
ATOM 1691 C C . LYS A 1 212 ? -17.421 -14.045 14.979 1.00 70.44 212 LYS A C 1
ATOM 1693 O O . LYS A 1 212 ? -17.793 -12.913 14.702 1.00 70.44 212 LYS A O 1
ATOM 1698 N N . SER A 1 213 ? -18.246 -14.964 15.479 1.00 71.69 213 SER A N 1
ATOM 1699 C CA . SER A 1 213 ? -19.672 -14.689 15.706 1.00 71.69 213 SER A CA 1
ATOM 1700 C C . SER A 1 213 ? -19.896 -13.630 16.788 1.00 71.69 213 SER A C 1
ATOM 1702 O O . SER A 1 213 ? -20.817 -12.835 16.669 1.00 71.69 213 SER A O 1
ATOM 1704 N N . ALA A 1 214 ? -19.022 -13.559 17.799 1.00 65.44 214 ALA A N 1
ATOM 1705 C CA . ALA A 1 214 ? -19.088 -12.534 18.844 1.00 65.44 214 ALA A CA 1
ATOM 1706 C C . ALA A 1 214 ? -18.789 -11.119 18.312 1.00 65.44 214 ALA A C 1
ATOM 1708 O O . ALA A 1 214 ? -19.158 -10.129 18.935 1.00 65.44 214 ALA A O 1
ATOM 1709 N N . PHE A 1 215 ? -18.126 -11.018 17.156 1.00 71.56 215 PHE A N 1
ATOM 1710 C CA . PHE A 1 215 ? -17.824 -9.749 16.502 1.00 71.56 215 PHE A CA 1
ATOM 1711 C C . PHE A 1 215 ? -18.994 -9.220 15.662 1.00 71.56 215 PHE A C 1
ATOM 1713 O O . PHE A 1 215 ? -19.147 -8.010 15.529 1.00 71.56 215 PHE A O 1
ATOM 1720 N N . GLU A 1 216 ? -19.829 -10.104 15.110 1.00 74.31 216 GLU A N 1
ATOM 1721 C CA . GLU A 1 216 ? -20.954 -9.717 14.244 1.00 74.31 216 GLU A CA 1
ATOM 1722 C C . GLU A 1 216 ? -22.044 -8.930 14.993 1.00 74.31 216 GLU A C 1
ATOM 1724 O O . GLU A 1 216 ? -22.807 -8.194 14.371 1.00 74.31 216 GLU A O 1
ATOM 1729 N N . GLU A 1 217 ? -22.093 -9.049 16.322 1.00 73.12 217 GLU A N 1
ATOM 1730 C CA . GLU A 1 217 ? -23.028 -8.325 17.193 1.00 73.12 217 GLU A CA 1
ATOM 1731 C C . GLU A 1 217 ? -22.530 -6.923 17.592 1.00 73.12 217 GLU A C 1
ATOM 1733 O O . GLU A 1 217 ? -23.300 -6.109 18.108 1.00 73.12 217 GLU A O 1
ATOM 1738 N N . LEU A 1 218 ? -21.248 -6.621 17.355 1.00 76.00 218 LEU A N 1
ATOM 1739 C CA . LEU A 1 218 ? -20.641 -5.341 17.708 1.00 76.00 218 LEU A CA 1
ATOM 1740 C C . LEU A 1 218 ? -20.825 -4.320 16.586 1.00 76.00 218 LEU A C 1
ATOM 1742 O O . LEU A 1 218 ? -20.712 -4.621 15.398 1.00 76.00 218 LEU A O 1
ATOM 1746 N N . VAL A 1 219 ? -21.048 -3.068 16.975 1.00 76.12 219 VAL A N 1
ATOM 1747 C CA . VAL A 1 219 ? -21.253 -1.957 16.045 1.00 76.12 219 VAL A CA 1
ATOM 1748 C C . VAL A 1 219 ? -20.171 -0.904 16.259 1.00 76.12 219 VAL A C 1
ATOM 1750 O O . VAL A 1 219 ? -19.813 -0.571 17.389 1.00 76.12 219 VAL A O 1
ATOM 1753 N N . LEU A 1 220 ? -19.646 -0.358 15.162 1.00 78.12 220 LEU A N 1
ATOM 1754 C CA . LEU A 1 220 ? -18.852 0.867 15.195 1.00 78.12 220 LEU A CA 1
ATOM 1755 C C . LEU A 1 220 ? -19.800 2.064 15.227 1.00 78.12 220 LEU A C 1
ATOM 1757 O O . LEU A 1 220 ? -20.550 2.295 14.282 1.00 78.12 220 LEU A O 1
ATOM 1761 N N . TYR A 1 221 ? -19.749 2.841 16.307 1.00 73.00 221 TYR A N 1
ATOM 1762 C CA . TYR A 1 221 ? -20.592 4.031 16.467 1.00 73.00 221 TYR A CA 1
ATOM 1763 C C . TYR A 1 221 ? -20.208 5.189 15.536 1.00 73.00 221 TYR A C 1
ATOM 1765 O O . TYR A 1 221 ? -20.980 6.132 15.367 1.00 73.00 221 TYR A O 1
ATOM 1773 N N . ARG A 1 222 ? -19.019 5.137 14.929 1.00 75.88 222 ARG A N 1
ATOM 1774 C CA . ARG A 1 222 ? -18.568 6.109 13.933 1.00 75.88 222 ARG A CA 1
ATOM 1775 C C . ARG A 1 222 ? -19.118 5.728 12.556 1.00 75.88 222 ARG A C 1
ATOM 1777 O O . ARG A 1 222 ? -18.701 4.726 11.978 1.00 75.88 222 ARG A O 1
ATOM 1784 N N . ASP A 1 223 ? -20.017 6.542 12.006 1.00 79.12 223 ASP A N 1
ATOM 1785 C CA . ASP A 1 223 ? -20.482 6.360 10.627 1.00 79.12 223 ASP A CA 1
ATOM 1786 C C . ASP A 1 223 ? -19.499 6.989 9.633 1.00 79.12 223 ASP A C 1
ATOM 1788 O O . ASP A 1 223 ? -19.594 8.160 9.266 1.00 79.12 223 ASP A O 1
ATOM 1792 N N . GLU A 1 224 ? -18.530 6.187 9.196 1.00 84.00 224 GLU A N 1
ATOM 1793 C CA . GLU A 1 224 ? -17.611 6.537 8.106 1.00 84.00 224 GLU A CA 1
ATOM 1794 C C . GLU A 1 224 ? -17.723 5.592 6.924 1.00 84.00 224 GLU A C 1
ATOM 1796 O O . GLU A 1 224 ? -16.811 5.489 6.100 1.00 84.00 224 GLU A O 1
ATOM 1801 N N . PHE A 1 225 ? -18.865 4.915 6.807 1.00 84.06 225 PHE A N 1
ATOM 1802 C CA . PHE A 1 225 ? -19.067 3.917 5.772 1.00 84.06 225 PHE A CA 1
ATOM 1803 C C . PHE A 1 225 ? -18.795 4.488 4.378 1.00 84.06 225 PHE A C 1
ATOM 1805 O O . PHE A 1 225 ? -18.096 3.866 3.583 1.00 84.06 225 PHE A O 1
ATOM 1812 N N . SER A 1 226 ? -19.287 5.697 4.090 1.00 86.44 226 SER A N 1
ATOM 1813 C CA . SER A 1 226 ? -19.061 6.347 2.792 1.00 86.44 226 SER A CA 1
ATOM 1814 C C . SER A 1 226 ? -17.576 6.602 2.520 1.00 86.44 226 SER A C 1
ATOM 1816 O O . SER A 1 226 ? -17.106 6.319 1.421 1.00 86.44 226 SER A O 1
ATOM 1818 N N . LEU A 1 227 ? -16.825 7.070 3.522 1.00 89.06 227 LEU A N 1
ATOM 1819 C CA . LEU A 1 227 ? -15.387 7.320 3.404 1.00 89.06 227 LEU A CA 1
ATOM 1820 C C . LEU A 1 227 ? -14.620 6.016 3.157 1.00 89.06 227 LEU A C 1
ATOM 1822 O O . LEU A 1 227 ? -13.846 5.927 2.206 1.00 89.06 227 LEU A O 1
ATOM 1826 N N . VAL A 1 228 ? -14.863 4.994 3.981 1.00 88.06 228 VAL A N 1
ATOM 1827 C CA . VAL A 1 228 ? -14.178 3.696 3.888 1.00 88.06 228 VAL A CA 1
ATOM 1828 C C . VAL A 1 228 ? -14.537 2.969 2.591 1.00 88.06 228 VAL A C 1
ATOM 1830 O O . VAL A 1 228 ? -13.662 2.393 1.946 1.00 88.06 228 VAL A O 1
ATOM 1833 N N . ARG A 1 229 ? -15.799 3.038 2.153 1.00 88.00 229 ARG A N 1
ATOM 1834 C CA . ARG A 1 229 ? -16.247 2.509 0.857 1.00 88.00 229 ARG A CA 1
ATOM 1835 C C . ARG A 1 229 ? -15.503 3.175 -0.296 1.00 88.00 229 ARG A C 1
ATOM 1837 O O . ARG A 1 229 ? -15.052 2.477 -1.203 1.00 88.00 229 ARG A O 1
ATOM 1844 N N . ASP A 1 230 ? -15.382 4.499 -0.273 1.00 89.31 230 ASP A N 1
ATOM 1845 C CA . ASP A 1 230 ? -14.736 5.249 -1.349 1.00 89.31 230 ASP A CA 1
ATOM 1846 C C . ASP A 1 230 ? -13.224 4.976 -1.390 1.00 89.31 230 ASP A C 1
ATOM 1848 O O . ASP A 1 230 ? -12.689 4.744 -2.476 1.00 89.31 230 ASP A O 1
ATOM 1852 N N . LEU A 1 231 ? -12.562 4.911 -0.225 1.00 89.94 231 LEU A N 1
ATOM 1853 C CA . LEU A 1 231 ? -11.168 4.463 -0.088 1.00 89.94 231 LEU A CA 1
ATOM 1854 C C . LEU A 1 231 ? -10.983 3.055 -0.658 1.00 89.94 231 LEU A C 1
ATOM 1856 O O . LEU A 1 231 ? -10.107 2.818 -1.488 1.00 89.94 231 LEU A O 1
ATOM 1860 N N . TYR A 1 232 ? -11.839 2.111 -0.259 1.00 88.50 232 TYR A N 1
ATOM 1861 C CA . TYR A 1 232 ? -11.789 0.742 -0.762 1.00 88.50 232 TYR A CA 1
ATOM 1862 C C . TYR A 1 232 ? -11.954 0.696 -2.280 1.00 88.50 232 TYR A C 1
ATOM 1864 O O . TYR A 1 232 ? -11.185 0.014 -2.956 1.00 88.50 232 TYR A O 1
ATOM 1872 N N . GLN A 1 233 ? -12.938 1.416 -2.828 1.00 87.50 233 GLN A N 1
ATOM 1873 C CA . GLN A 1 233 ? -13.173 1.427 -4.264 1.00 87.50 233 GLN A CA 1
ATOM 1874 C C . GLN A 1 233 ? -11.948 1.975 -4.998 1.00 87.50 233 GLN A C 1
ATOM 1876 O O . GLN A 1 233 ? -11.406 1.283 -5.854 1.00 87.50 233 GLN A O 1
ATOM 1881 N N . GLN A 1 234 ? -11.466 3.164 -4.642 1.00 88.69 234 GLN A N 1
ATOM 1882 C CA . GLN A 1 234 ? -10.330 3.796 -5.321 1.00 88.69 234 GLN A CA 1
ATOM 1883 C C . GLN A 1 234 ? -9.053 2.961 -5.192 1.00 88.69 234 GLN A C 1
ATOM 1885 O O . GLN A 1 234 ? -8.400 2.672 -6.200 1.00 88.69 234 GLN A O 1
ATOM 1890 N N . GLY A 1 235 ? -8.762 2.467 -3.987 1.00 89.31 235 GLY A N 1
ATOM 1891 C CA . GLY A 1 235 ? -7.646 1.561 -3.731 1.00 89.31 235 GLY A CA 1
ATOM 1892 C C . GLY A 1 235 ? -7.734 0.263 -4.536 1.00 89.31 235 GLY A C 1
ATOM 1893 O O . GLY A 1 235 ? -6.743 -0.162 -5.131 1.00 89.31 235 GLY A O 1
ATOM 1894 N N . PHE A 1 236 ? -8.917 -0.354 -4.629 1.00 87.31 236 PHE A N 1
ATOM 1895 C CA . PHE A 1 236 ? -9.132 -1.566 -5.423 1.00 87.31 236 PHE A CA 1
ATOM 1896 C C . PHE A 1 236 ? -8.915 -1.317 -6.919 1.00 87.31 236 PHE A C 1
ATOM 1898 O O . PHE A 1 236 ? -8.227 -2.093 -7.590 1.00 87.31 236 PHE A O 1
ATOM 1905 N N . GLU A 1 237 ? -9.479 -0.232 -7.453 1.00 86.31 237 GLU A N 1
ATOM 1906 C CA . GLU A 1 237 ? -9.322 0.140 -8.859 1.00 86.31 237 GLU A CA 1
ATOM 1907 C C . GLU A 1 237 ? -7.851 0.374 -9.217 1.00 86.31 237 GLU A C 1
ATOM 1909 O O . GLU A 1 237 ? -7.380 -0.063 -10.272 1.00 86.31 237 GLU A O 1
ATOM 1914 N N . LEU A 1 238 ? -7.111 1.023 -8.321 1.00 89.00 238 LEU A N 1
ATOM 1915 C CA . LEU A 1 238 ? -5.699 1.319 -8.498 1.00 89.00 238 LEU A CA 1
ATOM 1916 C C . LEU A 1 238 ? -4.816 0.075 -8.359 1.00 89.00 238 LEU A C 1
ATOM 1918 O O . LEU A 1 238 ? -3.944 -0.155 -9.196 1.00 89.00 238 LEU A O 1
ATOM 1922 N N . ALA A 1 239 ? -5.089 -0.782 -7.373 1.00 88.00 239 ALA A N 1
ATOM 1923 C CA . ALA A 1 239 ? -4.405 -2.063 -7.218 1.00 88.00 239 ALA A CA 1
ATOM 1924 C C . ALA A 1 239 ? -4.554 -2.935 -8.473 1.00 88.00 239 ALA A C 1
ATOM 1926 O O . ALA A 1 239 ? -3.583 -3.546 -8.920 1.00 88.00 239 ALA A O 1
ATOM 1927 N N . CYS A 1 240 ? -5.738 -2.932 -9.091 1.00 86.81 240 CYS A N 1
ATOM 1928 C CA . CYS A 1 240 ? -6.001 -3.644 -10.338 1.00 86.81 240 CYS A CA 1
ATOM 1929 C C . CYS A 1 240 ? -5.132 -3.139 -11.505 1.00 86.81 240 CYS A C 1
ATOM 1931 O O . CYS A 1 240 ? -4.551 -3.946 -12.236 1.00 86.81 240 CYS A O 1
ATOM 1933 N N . LYS A 1 241 ? -4.935 -1.817 -11.625 1.00 85.94 241 LYS A N 1
ATOM 1934 C CA . LYS A 1 241 ? -3.998 -1.222 -12.602 1.00 85.94 241 LYS A CA 1
ATOM 1935 C C . LYS A 1 241 ? -2.542 -1.640 -12.354 1.00 85.94 241 LYS A C 1
ATOM 1937 O O . LYS A 1 241 ? -1.743 -1.661 -13.287 1.00 85.94 241 LYS A O 1
ATOM 1942 N N . CYS A 1 242 ? -2.201 -2.023 -11.126 1.00 87.12 242 CYS A N 1
ATOM 1943 C CA . CYS A 1 242 ? -0.873 -2.495 -10.731 1.00 87.12 242 CYS A CA 1
ATOM 1944 C C . CYS A 1 242 ? -0.679 -4.019 -10.867 1.00 87.12 242 CYS A C 1
ATOM 1946 O O . CYS A 1 242 ? 0.375 -4.523 -10.479 1.00 87.12 242 CYS A O 1
ATOM 1948 N N . LEU A 1 243 ? -1.642 -4.777 -11.412 1.00 88.31 243 LEU A N 1
ATOM 1949 C CA . LEU A 1 243 ? -1.525 -6.239 -11.557 1.00 88.31 243 LEU A CA 1
ATOM 1950 C C . LEU A 1 243 ? -0.673 -6.670 -12.756 1.00 88.31 243 LEU A C 1
ATOM 1952 O O . LEU A 1 243 ? -0.025 -7.721 -12.708 1.00 88.31 243 LEU A O 1
ATOM 1956 N N . TRP A 1 244 ? -0.636 -5.876 -13.829 1.00 88.75 244 TRP A N 1
ATOM 1957 C CA . TRP A 1 244 ? 0.068 -6.248 -15.060 1.00 88.75 244 TRP A CA 1
ATOM 1958 C C . TRP A 1 244 ? 1.562 -6.590 -14.859 1.00 88.75 244 TRP A C 1
ATOM 1960 O O . TRP A 1 244 ? 2.006 -7.549 -15.492 1.00 88.75 244 TRP A O 1
ATOM 1970 N N . PRO A 1 245 ? 2.356 -5.931 -13.977 1.00 90.00 245 PRO A N 1
ATOM 1971 C CA . PRO A 1 245 ? 3.756 -6.295 -13.749 1.00 90.00 245 PRO A CA 1
ATOM 1972 C C . PRO A 1 245 ? 3.891 -7.698 -13.150 1.00 90.00 245 PRO A C 1
ATOM 1974 O O . PRO A 1 245 ? 4.800 -8.446 -13.522 1.00 90.00 245 PRO A O 1
ATOM 1977 N N . LEU A 1 246 ? 2.974 -8.072 -12.247 1.00 90.31 246 LEU A N 1
ATOM 1978 C CA . LEU A 1 246 ? 2.938 -9.392 -11.613 1.00 90.31 246 LEU A CA 1
ATOM 1979 C C . LEU A 1 246 ? 2.668 -10.481 -12.655 1.00 90.31 246 LEU A C 1
ATOM 1981 O O . LEU A 1 246 ? 3.352 -11.509 -12.681 1.00 90.31 246 LEU A O 1
ATOM 1985 N N . ILE A 1 247 ? 1.693 -10.228 -13.530 1.00 90.12 247 ILE A N 1
ATOM 1986 C CA . ILE A 1 247 ? 1.308 -11.139 -14.608 1.00 90.12 247 ILE A CA 1
ATOM 1987 C C . ILE A 1 247 ? 2.423 -11.248 -15.639 1.00 90.12 247 ILE A C 1
ATOM 1989 O O . ILE A 1 247 ? 2.829 -12.360 -15.959 1.00 90.12 247 ILE A O 1
ATOM 1993 N N . ALA A 1 248 ? 2.980 -10.124 -16.090 1.00 92.38 248 ALA A N 1
ATOM 1994 C CA . ALA A 1 248 ? 4.080 -10.097 -17.046 1.00 92.38 248 ALA A CA 1
ATOM 1995 C C . ALA A 1 248 ? 5.279 -10.907 -16.534 1.00 92.38 248 ALA A C 1
ATOM 1997 O O . ALA A 1 248 ? 5.801 -11.755 -17.249 1.00 92.38 248 ALA A O 1
ATOM 1998 N N . ALA A 1 249 ? 5.674 -10.728 -15.267 1.00 93.50 249 ALA A N 1
ATOM 1999 C CA . ALA A 1 249 ? 6.753 -11.513 -14.669 1.00 93.50 249 ALA A CA 1
ATOM 2000 C C . ALA A 1 249 ? 6.428 -13.017 -14.618 1.00 93.50 249 ALA A C 1
ATOM 2002 O O . ALA A 1 249 ? 7.302 -13.849 -14.861 1.00 93.50 249 ALA A O 1
ATOM 2003 N N . GLN A 1 250 ? 5.182 -13.388 -14.312 1.00 92.12 250 GLN A N 1
ATOM 2004 C CA . GLN A 1 250 ? 4.762 -14.788 -14.310 1.00 92.12 250 GLN A CA 1
ATOM 2005 C C . GLN A 1 250 ? 4.725 -15.399 -15.715 1.00 92.12 250 GLN A C 1
ATOM 2007 O O . GLN A 1 250 ? 5.226 -16.510 -15.888 1.00 92.12 250 GLN A O 1
ATOM 2012 N N . ASN A 1 251 ? 4.147 -14.699 -16.687 1.00 93.31 251 ASN A N 1
ATOM 2013 C CA . ASN A 1 251 ? 4.038 -15.140 -18.074 1.00 93.31 251 ASN A CA 1
ATOM 2014 C C . ASN A 1 251 ? 5.428 -15.302 -18.691 1.00 93.31 251 ASN A C 1
ATOM 2016 O O . ASN A 1 251 ? 5.732 -16.372 -19.211 1.00 93.31 251 ASN A O 1
ATOM 2020 N N . SER A 1 252 ? 6.320 -14.325 -18.495 1.00 94.88 252 SER A N 1
ATOM 2021 C CA . SER A 1 252 ? 7.718 -14.414 -18.924 1.00 94.88 252 SER A CA 1
ATOM 2022 C C . SER A 1 252 ? 8.412 -15.655 -18.363 1.00 94.88 252 SER A C 1
ATOM 2024 O O . SER A 1 252 ? 8.987 -16.421 -19.122 1.00 94.88 252 SER A O 1
ATOM 2026 N N . VAL A 1 253 ? 8.326 -15.915 -17.052 1.00 93.19 253 VAL A N 1
ATOM 2027 C CA . VAL A 1 253 ? 8.994 -17.086 -16.447 1.00 93.19 253 VAL A CA 1
ATOM 2028 C C . VAL A 1 253 ? 8.394 -18.414 -16.909 1.00 93.19 253 VAL A C 1
ATOM 2030 O O . VAL A 1 253 ? 9.126 -19.389 -17.052 1.00 93.19 253 VAL A O 1
ATOM 2033 N N . LYS A 1 254 ? 7.072 -18.486 -17.096 1.00 91.75 254 LYS A N 1
ATOM 2034 C CA . LYS A 1 254 ? 6.392 -19.740 -17.450 1.00 91.75 254 LYS A CA 1
ATOM 2035 C C . LYS A 1 254 ? 6.411 -20.046 -18.946 1.00 91.75 254 LYS A C 1
ATOM 2037 O O . LYS A 1 254 ? 6.372 -21.216 -19.302 1.00 91.75 254 LYS A O 1
ATOM 2042 N N . ARG A 1 255 ? 6.399 -19.018 -19.794 1.00 91.50 255 ARG A N 1
ATOM 2043 C CA . ARG A 1 255 ? 6.113 -19.137 -21.235 1.00 91.50 255 ARG A CA 1
ATOM 2044 C C . ARG A 1 255 ? 7.097 -18.380 -22.125 1.00 91.50 255 ARG A C 1
ATOM 2046 O O . ARG A 1 255 ? 7.000 -18.438 -23.341 1.00 91.50 255 ARG A O 1
ATOM 2053 N N . GLY A 1 256 ? 8.047 -17.658 -21.538 1.00 91.00 256 GLY A N 1
ATOM 2054 C CA . GLY A 1 256 ? 9.074 -16.910 -22.263 1.00 91.00 256 GLY A CA 1
ATOM 2055 C C . GLY A 1 256 ? 8.622 -15.562 -22.825 1.00 91.00 256 GLY A C 1
ATOM 2056 O O . GLY A 1 256 ? 9.477 -14.779 -23.233 1.00 91.00 256 GLY A O 1
ATOM 2057 N N . ASN A 1 257 ? 7.321 -15.258 -22.794 1.00 91.75 257 ASN A N 1
ATOM 2058 C CA . ASN A 1 257 ? 6.743 -14.024 -23.319 1.00 91.75 257 ASN A CA 1
ATOM 2059 C C . ASN A 1 257 ? 5.791 -13.379 -22.284 1.00 91.75 257 ASN A C 1
ATOM 2061 O O . ASN A 1 257 ? 4.885 -14.061 -21.801 1.00 91.75 257 ASN A O 1
ATOM 2065 N N . PRO A 1 258 ? 5.948 -12.085 -21.938 1.00 92.25 258 PRO A N 1
ATOM 2066 C CA . PRO A 1 258 ? 5.063 -11.389 -20.996 1.00 92.25 258 PRO A CA 1
ATOM 2067 C C . PRO A 1 258 ? 3.602 -11.279 -21.468 1.00 92.25 258 PRO A C 1
ATOM 2069 O O . PRO A 1 258 ? 2.695 -11.251 -20.632 1.00 92.25 258 PRO A O 1
ATOM 2072 N N . ASP A 1 259 ? 3.368 -11.244 -22.781 1.00 92.62 259 ASP A N 1
ATOM 2073 C CA . ASP A 1 259 ? 2.035 -11.151 -23.385 1.00 92.62 259 ASP A CA 1
ATOM 2074 C C . ASP A 1 259 ? 1.350 -12.519 -23.540 1.00 92.62 259 ASP A C 1
ATOM 2076 O O . ASP A 1 259 ? 0.169 -12.571 -23.870 1.00 92.62 259 ASP A O 1
ATOM 2080 N N . ASP A 1 260 ? 2.036 -13.630 -23.262 1.00 92.06 260 ASP A N 1
ATOM 2081 C CA . ASP A 1 260 ? 1.447 -14.964 -23.385 1.00 92.06 260 ASP A CA 1
ATOM 2082 C C . ASP A 1 260 ? 0.704 -15.386 -22.104 1.00 92.06 260 ASP A C 1
ATOM 2084 O O . ASP A 1 260 ? 1.298 -15.784 -21.092 1.00 92.06 260 ASP A O 1
ATOM 2088 N N . PHE A 1 261 ? -0.629 -15.319 -22.156 1.00 88.94 261 PHE A N 1
ATOM 2089 C CA . PHE A 1 261 ? -1.523 -15.757 -21.078 1.00 88.94 261 PHE A CA 1
ATOM 2090 C C . PHE A 1 261 ? -1.751 -17.280 -21.066 1.00 88.94 261 PHE A C 1
ATOM 2092 O O . PHE A 1 261 ? -2.170 -17.813 -20.032 1.00 88.94 261 PHE A O 1
ATOM 2099 N N . GLY A 1 262 ? -1.382 -17.987 -22.140 1.00 85.44 262 GLY A N 1
ATOM 2100 C CA . GLY A 1 262 ? -1.643 -19.408 -22.359 1.00 85.44 262 GLY A CA 1
ATOM 2101 C C . GLY A 1 262 ? -3.131 -19.768 -22.351 1.00 85.44 262 GLY A C 1
ATOM 2102 O O . GLY A 1 262 ? -3.987 -18.894 -22.364 1.00 85.44 262 GLY A O 1
ATOM 2103 N N . GLU A 1 263 ? -3.415 -21.071 -22.274 1.00 80.38 263 GLU A N 1
ATOM 2104 C CA . GLU A 1 263 ? -4.783 -21.629 -22.287 1.00 80.38 263 GLU A CA 1
ATOM 2105 C C . GLU A 1 263 ? -5.316 -21.985 -20.885 1.00 80.38 263 GLU A C 1
ATOM 2107 O O . GLU A 1 263 ? -6.475 -22.364 -20.712 1.00 80.38 263 GLU A O 1
ATOM 2112 N N . VAL A 1 264 ? -4.469 -21.885 -19.855 1.00 74.62 264 VAL A N 1
ATOM 2113 C CA . VAL A 1 264 ? -4.838 -22.221 -18.472 1.00 74.62 264 VAL A CA 1
ATOM 2114 C C . VAL A 1 264 ? -5.439 -20.994 -17.797 1.00 74.62 264 VAL A C 1
ATOM 2116 O O . VAL A 1 264 ? -4.723 -20.049 -17.460 1.00 74.62 264 VAL A O 1
ATOM 2119 N N . HIS A 1 265 ? -6.748 -21.039 -17.553 1.00 73.25 265 HIS A N 1
ATOM 2120 C CA . HIS A 1 265 ? -7.507 -19.968 -16.911 1.00 73.25 265 HIS A CA 1
ATOM 2121 C C . HIS A 1 265 ? -8.369 -20.512 -15.768 1.00 73.25 265 HIS A C 1
ATOM 2123 O O . HIS A 1 265 ? -8.763 -21.674 -15.818 1.00 73.25 265 HIS A O 1
ATOM 2129 N N . PRO A 1 266 ? -8.707 -19.689 -14.759 1.00 73.50 266 PRO A N 1
ATOM 2130 C CA . PRO A 1 266 ? -9.667 -20.090 -13.735 1.00 73.50 266 PRO A CA 1
ATOM 2131 C C . PRO A 1 266 ? -11.027 -20.438 -14.355 1.00 73.50 266 PRO A C 1
ATOM 2133 O O . PRO A 1 266 ? -11.539 -19.668 -15.170 1.00 73.50 266 PRO A O 1
ATOM 2136 N N . ASP A 1 267 ? -11.656 -21.527 -13.902 1.00 74.69 267 ASP A N 1
ATOM 2137 C CA . ASP A 1 267 ? -12.933 -22.047 -14.439 1.00 74.69 267 ASP A CA 1
ATOM 2138 C C . ASP A 1 267 ? -14.058 -21.001 -14.467 1.00 74.69 267 ASP A C 1
ATOM 2140 O O . ASP A 1 267 ? -14.962 -21.029 -15.298 1.00 74.69 267 ASP A O 1
ATOM 2144 N N . ARG A 1 268 ? -13.984 -20.023 -13.560 1.00 74.31 268 ARG A N 1
ATOM 2145 C CA . ARG A 1 268 ? -14.971 -18.949 -13.389 1.00 74.31 268 ARG A CA 1
ATOM 2146 C C . ARG A 1 268 ? -14.877 -17.838 -14.445 1.00 74.31 268 ARG A C 1
ATOM 2148 O O . ARG A 1 268 ? -15.669 -16.895 -14.380 1.00 74.31 268 ARG A O 1
ATOM 2155 N N . VAL A 1 269 ? -13.909 -17.895 -15.363 1.00 74.06 269 VAL A N 1
ATOM 2156 C CA . VAL A 1 269 ? -13.681 -16.886 -16.410 1.00 74.06 269 VAL A CA 1
ATOM 2157 C C . VAL A 1 269 ? -14.177 -17.414 -17.766 1.00 74.06 269 VAL A C 1
ATOM 2159 O O . VAL A 1 269 ? -13.542 -18.310 -18.338 1.00 74.06 269 VAL A O 1
ATOM 2162 N N . PRO A 1 270 ? -15.278 -16.854 -18.316 1.00 80.00 270 PRO A N 1
ATOM 2163 C CA . PRO A 1 270 ? -15.807 -17.263 -19.615 1.00 80.00 270 PRO A CA 1
ATOM 2164 C C . PRO A 1 270 ? -14.765 -17.110 -20.721 1.00 80.00 270 PRO A C 1
ATOM 2166 O O . PRO A 1 270 ? -14.068 -16.099 -20.771 1.00 80.00 270 PRO A O 1
ATOM 2169 N N . GLU A 1 271 ? -14.711 -18.060 -21.656 1.00 80.94 271 GLU A N 1
ATOM 2170 C CA . GLU A 1 271 ? -13.704 -18.081 -22.728 1.00 80.94 271 GLU A CA 1
ATOM 2171 C C . GLU A 1 271 ? -13.610 -16.776 -23.518 1.00 80.94 271 GLU A C 1
ATOM 2173 O O . GLU A 1 271 ? -12.524 -16.244 -23.735 1.00 80.94 271 GLU A O 1
ATOM 2178 N N . LYS A 1 272 ? -14.764 -16.198 -23.862 1.00 81.62 272 LYS A N 1
ATOM 2179 C CA . LYS A 1 272 ? -14.859 -14.938 -24.615 1.00 81.62 272 LYS A CA 1
ATOM 2180 C C . LYS A 1 272 ? -14.258 -13.733 -23.880 1.00 81.62 272 LYS A C 1
ATOM 2182 O O . LYS A 1 272 ? -13.978 -12.720 -24.510 1.00 81.62 272 LYS A O 1
ATOM 2187 N N . GLN A 1 273 ? -14.091 -13.828 -22.562 1.00 79.50 273 GLN A N 1
ATOM 2188 C CA . GLN A 1 273 ? -13.580 -12.764 -21.698 1.00 79.50 273 GLN A CA 1
ATOM 2189 C C . GLN A 1 273 ? -12.113 -12.979 -21.293 1.00 79.50 273 GLN A C 1
ATOM 2191 O O . GLN A 1 273 ? -11.541 -12.136 -20.603 1.00 79.50 273 GLN A O 1
ATOM 2196 N N . ARG A 1 274 ? -11.488 -14.086 -21.714 1.00 84.25 274 ARG A N 1
ATOM 2197 C CA . ARG A 1 274 ? -10.091 -14.389 -21.392 1.00 84.25 274 ARG A CA 1
ATOM 2198 C C . ARG A 1 274 ? -9.161 -13.437 -22.156 1.00 84.25 274 ARG A C 1
ATOM 2200 O O . ARG A 1 274 ? -9.213 -13.386 -23.391 1.00 84.25 274 ARG A O 1
ATOM 2207 N N . PRO A 1 275 ? -8.315 -12.659 -21.462 1.00 85.31 275 PRO A N 1
ATOM 2208 C CA . PRO A 1 275 ? -7.374 -11.779 -22.129 1.00 85.31 275 PRO A CA 1
ATOM 2209 C C . PRO A 1 275 ? -6.278 -12.604 -22.797 1.00 85.31 275 PRO A C 1
ATOM 2211 O O . PRO A 1 275 ? -5.765 -13.561 -22.226 1.00 85.31 275 PRO A O 1
ATOM 2214 N N . LYS A 1 276 ? -5.928 -12.205 -24.022 1.00 87.50 276 LYS A N 1
ATOM 2215 C CA . LYS A 1 276 ? -4.906 -12.876 -24.841 1.00 87.50 276 LYS A CA 1
ATOM 2216 C C . LYS A 1 276 ? -3.527 -12.219 -24.755 1.00 87.50 276 LYS A C 1
ATOM 2218 O O . LYS A 1 276 ? -2.582 -12.754 -25.308 1.00 87.50 276 LYS A O 1
ATOM 2223 N N . ASN A 1 277 ? -3.449 -11.030 -24.161 1.00 89.56 277 ASN A N 1
ATOM 2224 C CA . ASN A 1 277 ? -2.235 -10.237 -23.980 1.00 89.56 277 ASN A CA 1
ATOM 2225 C C . ASN A 1 277 ? -2.456 -9.185 -22.884 1.00 89.56 277 ASN A C 1
ATOM 2227 O O . ASN A 1 277 ? -3.585 -9.017 -22.403 1.00 89.56 277 ASN A O 1
ATOM 2231 N N . LEU A 1 278 ? -1.394 -8.472 -22.497 1.00 88.62 278 LEU A N 1
ATOM 2232 C CA . LEU A 1 278 ? -1.465 -7.483 -21.422 1.00 88.62 278 LEU A CA 1
ATOM 2233 C C . LEU A 1 278 ? -2.388 -6.308 -21.783 1.00 88.62 278 LEU A C 1
ATOM 2235 O O . LEU A 1 278 ? -3.125 -5.828 -20.929 1.00 88.62 278 LEU A O 1
ATOM 2239 N N . ASP A 1 279 ? -2.432 -5.884 -23.049 1.00 87.50 279 ASP A N 1
ATOM 2240 C CA . ASP A 1 279 ? -3.291 -4.767 -23.477 1.00 87.50 279 ASP A CA 1
ATOM 2241 C C . ASP A 1 279 ? -4.785 -5.100 -23.352 1.00 87.50 279 ASP A C 1
ATOM 2243 O O . ASP A 1 279 ? -5.602 -4.251 -22.994 1.00 87.50 279 ASP A O 1
ATOM 2247 N N . LYS A 1 280 ? -5.168 -6.347 -23.649 1.00 86.50 280 LYS A N 1
ATOM 2248 C CA . LYS A 1 280 ? -6.534 -6.838 -23.432 1.00 86.50 280 LYS A CA 1
ATOM 2249 C C . LYS A 1 280 ? -6.815 -7.039 -21.953 1.00 86.50 280 LYS A C 1
ATOM 2251 O O . LYS A 1 280 ? -7.931 -6.753 -21.536 1.00 86.50 280 LYS A O 1
ATOM 2256 N N . PHE A 1 281 ? -5.834 -7.501 -21.177 1.00 87.06 281 PHE A N 1
ATOM 2257 C CA . PHE A 1 281 ? -5.967 -7.629 -19.728 1.00 87.06 281 PHE A CA 1
ATOM 2258 C C . PHE A 1 281 ? -6.300 -6.278 -19.088 1.00 87.06 281 PHE A C 1
ATOM 2260 O O . PHE A 1 281 ? -7.290 -6.188 -18.368 1.00 87.06 281 PHE A O 1
ATOM 2267 N N . ASP A 1 282 ? -5.589 -5.208 -19.438 1.00 83.81 282 ASP A N 1
ATOM 2268 C CA . ASP A 1 282 ? -5.826 -3.869 -18.877 1.00 83.81 282 ASP A CA 1
ATOM 2269 C C . ASP A 1 282 ? -7.219 -3.306 -19.219 1.00 83.81 282 ASP A C 1
ATOM 2271 O O . ASP A 1 282 ? -7.773 -2.510 -18.465 1.00 83.81 282 ASP A O 1
ATOM 2275 N N . LYS A 1 283 ? -7.811 -3.749 -20.336 1.00 83.12 283 LYS A N 1
ATOM 2276 C CA . LYS A 1 283 ? -9.163 -3.363 -20.781 1.00 83.12 283 LYS A CA 1
ATOM 2277 C C . LYS A 1 283 ? -10.281 -4.226 -20.195 1.00 83.12 283 LYS A C 1
ATOM 2279 O O . LYS A 1 283 ? -11.455 -3.921 -20.406 1.00 83.12 283 LYS A O 1
ATOM 2284 N N . THR A 1 284 ? -9.952 -5.318 -19.505 1.00 79.88 284 THR A N 1
ATOM 2285 C CA . THR A 1 284 ? -10.968 -6.100 -18.790 1.00 79.88 284 THR A CA 1
ATOM 2286 C C . THR A 1 284 ? -11.457 -5.356 -17.552 1.00 79.88 284 THR A C 1
ATOM 2288 O O . THR A 1 284 ? -10.771 -4.492 -17.011 1.00 79.88 284 THR A O 1
ATOM 2291 N N . SER A 1 285 ? -12.668 -5.675 -17.088 1.00 75.38 285 SER A N 1
ATOM 2292 C CA . SER A 1 285 ? -13.165 -5.089 -15.845 1.00 75.38 285 SER A CA 1
ATOM 2293 C C . SER A 1 285 ? -12.280 -5.509 -14.669 1.00 75.38 285 SER A C 1
ATOM 2295 O O . SER A 1 285 ? -11.792 -6.634 -14.615 1.00 75.38 285 SER A O 1
ATOM 2297 N N . GLN A 1 286 ? -12.116 -4.636 -13.681 1.00 73.75 286 GLN A N 1
ATOM 2298 C CA . GLN A 1 286 ? -11.272 -4.908 -12.507 1.00 73.75 286 GLN A CA 1
ATOM 2299 C C . GLN A 1 286 ? -11.717 -6.169 -11.744 1.00 73.75 286 GLN A C 1
ATOM 2301 O O . GLN A 1 286 ? -10.902 -6.954 -11.274 1.00 73.75 286 GLN A O 1
ATOM 2306 N N . CYS A 1 287 ? -13.031 -6.422 -11.681 1.00 63.00 287 CYS A N 1
ATOM 2307 C CA . CYS A 1 287 ? -13.571 -7.655 -11.100 1.00 63.00 287 CYS A CA 1
ATOM 2308 C C . CYS A 1 287 ? -13.120 -8.903 -11.877 1.00 63.00 287 CYS A C 1
ATOM 2310 O O . CYS A 1 287 ? -12.891 -9.960 -11.292 1.00 63.00 287 CYS A O 1
ATOM 2312 N N . LEU A 1 288 ? -12.988 -8.792 -13.199 1.00 62.97 288 LEU A N 1
ATOM 2313 C CA . LEU A 1 288 ? -12.480 -9.864 -14.039 1.00 62.97 288 LEU A CA 1
ATOM 2314 C C . LEU A 1 288 ? -10.958 -10.024 -13.886 1.00 62.97 288 LEU A C 1
ATOM 2316 O O . LEU A 1 288 ? -10.488 -11.156 -13.827 1.00 62.97 288 LEU A O 1
ATOM 2320 N N . GLN A 1 289 ? -10.210 -8.928 -13.733 1.00 71.50 289 GLN A N 1
ATOM 2321 C CA . GLN A 1 289 ? -8.770 -8.951 -13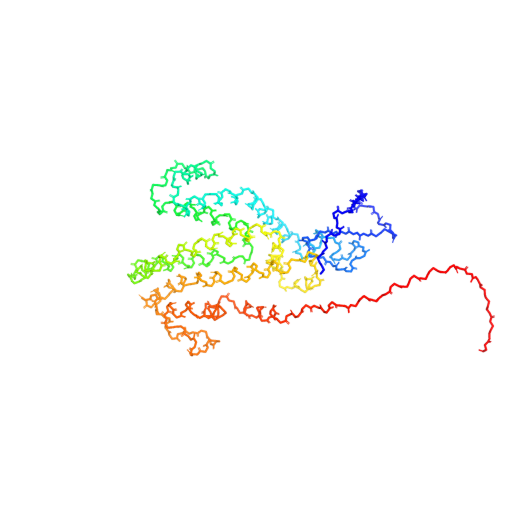.445 1.00 71.50 289 GLN A CA 1
ATOM 2322 C C . GLN A 1 289 ? -8.462 -9.668 -12.121 1.00 71.50 289 GLN A C 1
ATOM 2324 O O . GLN A 1 289 ? -7.626 -10.571 -12.103 1.00 71.50 289 GLN A O 1
ATOM 2329 N N . ASP A 1 290 ? -9.188 -9.352 -11.044 1.00 67.12 290 ASP A N 1
ATOM 2330 C CA . ASP A 1 290 ? -9.052 -10.029 -9.744 1.00 67.12 290 ASP A CA 1
ATOM 2331 C C . ASP A 1 290 ? -9.349 -11.538 -9.843 1.00 67.12 290 ASP A C 1
ATOM 2333 O O . ASP A 1 290 ? -8.583 -12.378 -9.360 1.00 67.12 290 ASP A O 1
ATOM 2337 N N . ARG A 1 291 ? -10.413 -11.911 -10.569 1.00 68.25 291 ARG A N 1
ATOM 2338 C CA . ARG A 1 291 ? -10.750 -13.322 -10.821 1.00 68.25 291 ARG A CA 1
ATOM 2339 C C . ARG A 1 291 ? -9.668 -14.056 -11.605 1.00 68.25 291 ARG A C 1
ATOM 2341 O O . ARG A 1 291 ? -9.386 -15.205 -11.283 1.00 68.25 291 ARG A O 1
ATOM 2348 N N . ILE A 1 292 ? -9.081 -13.418 -12.618 1.00 63.84 292 ILE A N 1
ATOM 2349 C CA . ILE A 1 292 ? -7.999 -13.991 -13.433 1.00 63.84 292 ILE A CA 1
ATOM 2350 C C . ILE A 1 292 ? -6.734 -14.190 -12.590 1.00 63.84 292 ILE A C 1
ATOM 2352 O O . ILE A 1 292 ? -6.067 -15.215 -12.723 1.00 63.84 292 ILE A O 1
ATOM 2356 N N . CYS A 1 293 ? -6.424 -13.245 -11.704 1.00 65.19 293 CYS A N 1
ATOM 2357 C CA . CYS A 1 293 ? -5.277 -13.326 -10.802 1.00 65.19 293 CYS A CA 1
ATOM 2358 C C . CYS A 1 293 ? -5.472 -14.316 -9.646 1.00 65.19 293 CYS A C 1
ATOM 2360 O O . CYS A 1 293 ? -4.492 -14.680 -8.994 1.00 65.19 293 CYS A O 1
ATOM 2362 N N . GLY A 1 294 ? -6.707 -14.764 -9.394 1.00 57.38 294 GLY A N 1
ATOM 2363 C CA . GLY A 1 294 ? -7.029 -15.668 -8.290 1.00 57.38 294 GLY A CA 1
ATOM 2364 C C . GLY A 1 294 ? -6.764 -15.043 -6.917 1.00 57.38 294 GLY A C 1
ATOM 2365 O O . GLY A 1 294 ? -6.495 -15.770 -5.963 1.00 57.38 294 GLY A O 1
ATOM 2366 N N . THR A 1 295 ? -6.788 -13.710 -6.823 1.00 50.69 295 THR A N 1
ATOM 2367 C CA . THR A 1 295 ? -6.347 -12.962 -5.638 1.00 50.69 295 THR A CA 1
ATOM 2368 C C . THR A 1 295 ? -7.378 -12.913 -4.512 1.00 50.69 295 THR A C 1
ATOM 2370 O O . THR A 1 295 ? -6.975 -12.746 -3.365 1.00 50.69 295 THR A O 1
ATOM 2373 N N . SER A 1 296 ? -8.668 -13.175 -4.764 1.00 40.06 296 SER A N 1
ATOM 2374 C CA . SER A 1 296 ? -9.616 -13.560 -3.707 1.00 40.06 296 SER A CA 1
ATOM 2375 C C . SER A 1 296 ? -10.929 -14.126 -4.255 1.00 40.06 296 SER A C 1
ATOM 2377 O O . SER A 1 296 ? -11.580 -13.550 -5.121 1.00 40.06 296 SER A O 1
ATOM 2379 N N . SER A 1 297 ? -11.396 -15.229 -3.671 1.00 37.12 297 SER A N 1
ATOM 2380 C CA . SER A 1 297 ? -12.774 -15.710 -3.810 1.00 37.12 297 SER A CA 1
ATOM 2381 C C . SER A 1 297 ? -13.794 -14.902 -2.986 1.00 37.12 297 SER A C 1
ATOM 2383 O O . SER A 1 297 ? -14.982 -15.202 -3.084 1.00 37.12 297 SER A O 1
ATOM 2385 N N . ARG A 1 298 ? -13.364 -13.899 -2.200 1.00 39.53 298 ARG A N 1
ATOM 2386 C CA . ARG A 1 298 ? -14.220 -13.053 -1.339 1.00 39.53 298 ARG A CA 1
ATOM 2387 C C . ARG A 1 298 ? -14.386 -11.607 -1.841 1.00 39.53 298 ARG A C 1
ATOM 2389 O O . ARG A 1 298 ? -15.505 -11.112 -1.837 1.00 39.53 298 ARG A O 1
ATOM 2396 N N . LEU A 1 299 ? -13.350 -10.986 -2.424 1.00 41.03 299 LEU A N 1
ATOM 2397 C CA . LEU A 1 299 ? -13.389 -9.574 -2.878 1.00 41.03 299 LEU A CA 1
ATOM 2398 C C . LEU A 1 299 ? -14.510 -9.272 -3.896 1.00 41.03 299 LEU A C 1
ATOM 2400 O O . LEU A 1 299 ? -15.138 -8.215 -3.867 1.00 41.03 299 LEU A O 1
ATOM 2404 N N . GLY A 1 300 ? -14.810 -10.214 -4.794 1.00 37.34 300 GLY A N 1
ATOM 2405 C CA . GLY A 1 300 ? -15.888 -10.057 -5.777 1.00 37.34 300 GLY A CA 1
ATOM 2406 C C . GLY A 1 300 ? -17.308 -10.290 -5.237 1.00 37.34 300 GLY A C 1
ATOM 2407 O O . GLY A 1 300 ? -18.268 -9.869 -5.889 1.00 37.34 300 GLY A O 1
ATOM 2408 N N . ALA A 1 301 ? -17.458 -10.973 -4.097 1.00 37.03 301 ALA A N 1
ATOM 2409 C CA . ALA A 1 301 ? -18.754 -11.200 -3.454 1.00 37.03 301 ALA A CA 1
ATOM 2410 C C . ALA A 1 301 ? -19.190 -9.954 -2.667 1.00 37.03 301 ALA A C 1
ATOM 2412 O O . ALA A 1 301 ? -20.331 -9.510 -2.818 1.00 37.03 301 ALA A O 1
ATOM 2413 N N . ASP A 1 302 ? -18.247 -9.314 -1.972 1.00 41.84 302 ASP A N 1
ATOM 2414 C CA . ASP A 1 302 ? -18.502 -8.133 -1.143 1.00 41.84 302 ASP A CA 1
ATOM 2415 C C . ASP A 1 302 ? -18.855 -6.895 -1.972 1.00 41.84 302 ASP A C 1
ATOM 2417 O O . ASP A 1 302 ? -19.780 -6.170 -1.621 1.00 41.84 302 ASP A O 1
ATOM 2421 N N . ARG A 1 303 ? -18.263 -6.697 -3.162 1.00 41.59 303 ARG A N 1
ATOM 2422 C CA . ARG A 1 303 ? -18.673 -5.602 -4.070 1.00 41.59 303 ARG A CA 1
ATOM 2423 C C . ARG A 1 303 ? -20.136 -5.721 -4.518 1.00 41.59 303 ARG A C 1
ATOM 2425 O O . ARG A 1 303 ? -20.819 -4.712 -4.680 1.00 41.59 303 ARG A O 1
ATOM 2432 N N . LYS A 1 304 ? -20.641 -6.945 -4.730 1.00 37.81 304 LYS A N 1
ATOM 2433 C CA . LYS A 1 304 ? -22.058 -7.173 -5.070 1.00 37.81 304 LYS A CA 1
ATOM 2434 C C . LYS A 1 304 ? -22.982 -6.975 -3.867 1.00 37.81 304 LYS A C 1
ATOM 2436 O O . LYS A 1 304 ? -24.141 -6.646 -4.095 1.00 37.81 304 LYS A O 1
ATOM 2441 N N . ALA A 1 305 ? -22.499 -7.180 -2.642 1.00 41.72 305 ALA A N 1
ATOM 2442 C CA . ALA A 1 305 ? -23.240 -6.900 -1.414 1.00 41.72 305 ALA A CA 1
ATOM 2443 C C . ALA A 1 305 ? -23.272 -5.389 -1.110 1.00 41.72 305 ALA A C 1
ATOM 2445 O O . ALA A 1 305 ? -24.352 -4.834 -0.933 1.00 41.72 305 ALA A O 1
ATOM 2446 N N . LEU A 1 306 ? -22.127 -4.705 -1.205 1.00 42.16 306 LEU A N 1
ATOM 2447 C CA . LEU A 1 306 ? -21.963 -3.257 -1.002 1.00 42.16 306 LEU A CA 1
ATOM 2448 C C . LEU A 1 306 ? -22.758 -2.399 -2.001 1.00 42.16 306 LEU A C 1
ATOM 2450 O O . LEU A 1 306 ? -23.200 -1.306 -1.667 1.00 42.16 306 LEU A O 1
ATOM 2454 N N . LEU A 1 307 ? -22.970 -2.887 -3.228 1.00 40.72 307 LEU A N 1
ATOM 2455 C CA . LEU A 1 307 ? -23.820 -2.220 -4.228 1.00 40.72 307 LEU A CA 1
ATOM 2456 C C . LEU A 1 307 ? -25.319 -2.544 -4.075 1.00 40.72 307 LEU A C 1
ATOM 2458 O O . LEU A 1 307 ? -26.141 -1.949 -4.770 1.00 40.72 307 LEU A O 1
ATOM 2462 N N . LYS A 1 308 ? -25.688 -3.506 -3.217 1.00 36.22 308 LYS A N 1
ATOM 2463 C CA . LYS A 1 308 ? -27.077 -3.954 -3.004 1.00 36.22 308 LYS A CA 1
ATOM 2464 C C . LYS A 1 308 ? -27.693 -3.468 -1.695 1.00 36.22 308 LYS A C 1
ATOM 2466 O O . LYS A 1 308 ? -28.913 -3.558 -1.554 1.00 36.22 308 LYS A O 1
ATOM 2471 N N . THR A 1 309 ? -26.903 -2.958 -0.756 1.00 36.94 309 THR A N 1
ATOM 2472 C CA . THR A 1 309 ? -27.422 -2.339 0.465 1.00 36.94 309 THR A CA 1
ATOM 2473 C C . THR A 1 309 ? -28.083 -1.009 0.110 1.00 36.94 309 THR A C 1
ATOM 2475 O O . THR A 1 309 ? -27.410 0.006 -0.065 1.00 36.94 309 THR A O 1
ATOM 2478 N N . LYS A 1 310 ? -29.416 -1.009 -0.037 1.00 29.25 310 LYS A N 1
ATOM 2479 C CA . LYS A 1 310 ? -30.196 0.231 0.061 1.00 29.25 310 LYS A CA 1
ATOM 2480 C C . LYS A 1 310 ? -29.944 0.833 1.452 1.00 29.25 310 LYS A C 1
ATOM 2482 O O . LYS A 1 310 ? -29.885 0.057 2.408 1.00 29.25 310 LYS A O 1
ATOM 2487 N N . PRO A 1 311 ? -29.826 2.165 1.586 1.00 31.20 311 PRO A N 1
ATOM 2488 C CA . PRO A 1 311 ? -29.863 2.782 2.905 1.00 31.20 311 PRO A CA 1
ATOM 2489 C C . PRO A 1 311 ? -31.156 2.348 3.616 1.00 31.20 311 PRO A C 1
ATOM 2491 O O . PRO A 1 311 ? -32.185 2.181 2.943 1.00 31.20 311 PRO A O 1
ATOM 2494 N N . PRO A 1 312 ? -31.126 2.116 4.940 1.00 31.39 312 PRO A N 1
ATOM 2495 C CA . PRO A 1 312 ? -32.349 1.867 5.687 1.00 31.39 312 PRO A CA 1
ATOM 2496 C C . PRO A 1 312 ? -33.301 3.055 5.477 1.00 31.39 312 PRO A C 1
ATOM 2498 O O . PRO A 1 312 ? -32.834 4.186 5.312 1.00 31.39 312 PRO A O 1
ATOM 2501 N N . PRO A 1 313 ? -34.622 2.823 5.414 1.00 28.33 313 PRO A N 1
ATOM 2502 C CA . PRO A 1 313 ? -35.569 3.897 5.168 1.00 28.33 313 PRO A CA 1
ATOM 2503 C C . PRO A 1 313 ? -35.471 4.939 6.289 1.00 28.33 313 PRO A C 1
ATOM 2505 O O . PRO A 1 313 ? -35.734 4.644 7.454 1.00 28.33 313 PRO A O 1
ATOM 2508 N N . GLU A 1 314 ? -35.109 6.168 5.920 1.00 33.69 314 GLU A N 1
ATOM 2509 C CA . GLU A 1 314 ? -35.341 7.362 6.730 1.00 33.69 314 GLU A CA 1
ATOM 2510 C C . GLU A 1 314 ? -36.859 7.504 6.911 1.00 33.69 314 GLU A C 1
ATOM 2512 O O . GLU A 1 314 ? -37.539 7.983 6.008 1.00 33.69 314 GLU A O 1
ATOM 2517 N N . ASN A 1 315 ? -37.400 6.964 8.010 1.00 34.38 315 ASN A N 1
ATOM 2518 C CA . ASN A 1 315 ? -38.583 7.429 8.752 1.00 34.38 315 ASN A CA 1
ATOM 2519 C C . ASN A 1 315 ? -39.184 6.294 9.593 1.00 34.38 315 ASN A C 1
ATOM 2521 O O . ASN A 1 315 ? -40.017 5.520 9.125 1.00 34.38 315 ASN A O 1
ATOM 2525 N N . THR A 1 316 ? -38.854 6.260 10.883 1.00 29.19 316 THR A N 1
ATOM 2526 C CA . THR A 1 316 ? -39.823 5.894 11.929 1.00 29.19 316 THR A CA 1
ATOM 2527 C C . THR A 1 316 ? -39.489 6.687 13.193 1.00 29.19 316 THR A C 1
ATOM 2529 O O . THR A 1 316 ? -38.991 6.160 14.179 1.00 29.19 316 THR A O 1
ATOM 2532 N N . ILE A 1 317 ? -39.732 8.000 13.137 1.00 33.59 317 ILE A N 1
ATOM 2533 C CA . ILE A 1 317 ? -39.929 8.820 14.335 1.00 33.59 317 ILE A CA 1
ATOM 2534 C C . ILE A 1 317 ? -41.420 8.731 14.674 1.00 33.59 317 ILE A C 1
ATOM 2536 O O . ILE A 1 317 ? -42.247 9.369 14.032 1.00 33.59 317 ILE A O 1
ATOM 2540 N N . LEU A 1 318 ? -41.756 7.922 15.670 1.00 28.95 318 LEU A N 1
ATOM 2541 C CA . LEU A 1 318 ? -43.007 7.943 16.434 1.00 28.95 318 LEU A CA 1
ATOM 2542 C C . LEU A 1 318 ? -42.585 7.484 17.831 1.00 28.95 318 LEU A C 1
ATOM 2544 O O . LEU A 1 318 ? -42.042 6.399 17.971 1.00 28.95 318 LEU A O 1
ATOM 2548 N N . GLY A 1 319 ? -42.729 8.213 18.920 1.00 25.38 319 GLY A N 1
ATOM 2549 C CA . GLY A 1 319 ? -43.467 9.420 19.217 1.00 25.38 319 GLY A CA 1
ATOM 2550 C C . GLY A 1 319 ? -43.544 9.414 20.739 1.00 25.38 319 GLY A C 1
ATOM 2551 O O . GLY A 1 319 ? -44.007 8.452 21.348 1.00 25.38 319 GLY A O 1
ATOM 2552 N N . THR A 1 320 ? -42.997 10.449 21.351 1.00 28.27 320 THR A N 1
ATOM 2553 C CA . THR A 1 320 ? -42.963 10.690 22.788 1.00 28.27 320 THR A CA 1
ATOM 2554 C C . THR A 1 320 ? -44.369 10.564 23.387 1.00 28.27 320 THR A C 1
ATOM 2556 O O . THR A 1 320 ? -45.283 11.278 22.981 1.00 28.27 320 THR A O 1
ATOM 2559 N N . ARG A 1 321 ? -44.548 9.719 24.407 1.00 24.70 321 ARG A N 1
ATOM 2560 C CA . ARG A 1 321 ? -45.604 9.916 25.410 1.00 24.70 321 ARG A CA 1
ATOM 2561 C C . ARG A 1 321 ? -44.996 9.833 26.800 1.00 24.70 321 ARG A C 1
ATOM 2563 O O . ARG A 1 321 ? -44.808 8.763 27.365 1.00 24.70 321 ARG A O 1
ATOM 2570 N N . GLN A 1 322 ? -44.700 11.016 27.330 1.00 29.78 322 GLN A N 1
ATOM 2571 C CA . GLN A 1 322 ? -44.677 11.262 28.762 1.00 29.78 322 GLN A CA 1
ATOM 2572 C C . GLN A 1 322 ? -46.041 10.868 29.345 1.00 29.78 322 GLN A C 1
ATOM 2574 O O . GLN A 1 322 ? -47.074 11.325 28.860 1.00 29.78 322 GLN A O 1
ATOM 2579 N N . HIS A 1 323 ? -46.044 10.076 30.412 1.00 24.94 323 HIS A N 1
ATOM 2580 C CA . HIS A 1 323 ? -47.116 10.110 31.399 1.00 24.94 323 HIS A CA 1
ATOM 2581 C C . HIS A 1 323 ? -46.483 10.154 32.786 1.00 24.94 323 HIS A C 1
ATOM 2583 O O . HIS A 1 323 ? -46.050 9.150 33.340 1.00 24.94 323 HIS A O 1
ATOM 2589 N N . ILE A 1 324 ? -46.430 11.369 33.326 1.00 25.22 324 ILE A N 1
ATOM 2590 C CA . ILE A 1 324 ? -46.409 11.615 34.762 1.00 25.22 324 ILE A CA 1
ATOM 2591 C C . ILE A 1 324 ? -47.851 11.422 35.228 1.00 25.22 324 ILE A C 1
ATOM 2593 O O . ILE A 1 324 ? -48.739 12.141 34.766 1.00 25.22 324 ILE A O 1
ATOM 2597 N N . THR A 1 325 ? -48.113 10.488 36.141 1.00 26.09 325 THR A N 1
ATOM 2598 C CA . THR A 1 325 ? -49.210 10.668 37.102 1.00 26.09 325 THR A CA 1
ATOM 2599 C C . THR A 1 325 ? -48.945 9.901 38.394 1.00 26.09 325 THR A C 1
ATOM 2601 O O . THR A 1 325 ? -48.814 8.684 38.433 1.00 26.09 325 THR A O 1
ATOM 2604 N N . THR A 1 326 ? -48.834 10.715 39.433 1.00 26.86 326 THR A N 1
ATOM 2605 C CA . THR A 1 326 ? -48.968 10.508 40.870 1.00 26.86 326 THR A CA 1
ATOM 2606 C C . THR A 1 326 ? -49.799 9.310 41.340 1.00 26.86 326 THR A C 1
ATOM 2608 O O . THR A 1 326 ? -50.898 9.026 40.873 1.00 26.86 326 THR A O 1
ATOM 2611 N N . SER A 1 327 ? -49.268 8.697 42.392 1.00 25.16 327 SER A N 1
ATOM 2612 C CA . SER A 1 327 ? -49.884 7.765 43.327 1.00 25.16 327 SER A CA 1
ATOM 2613 C C . SER A 1 327 ? -51.236 8.235 43.885 1.00 25.16 327 SER A C 1
ATOM 2615 O O . SER A 1 327 ? -51.358 9.359 44.371 1.00 25.16 327 SER A O 1
ATOM 2617 N N . ARG A 1 328 ? -52.224 7.327 43.943 1.00 25.88 328 ARG A N 1
ATOM 2618 C CA . ARG A 1 328 ? -53.201 7.264 45.044 1.00 25.88 328 ARG A CA 1
ATOM 2619 C C . ARG A 1 328 ? -53.896 5.903 45.149 1.00 25.88 328 ARG A C 1
ATOM 2621 O O . ARG A 1 328 ? -54.236 5.260 44.167 1.00 25.88 328 ARG A O 1
ATOM 2628 N N . GLN A 1 329 ? -54.038 5.518 46.409 1.00 25.12 329 GLN A N 1
ATOM 2629 C CA . GLN A 1 329 ? -54.641 4.334 47.006 1.00 25.12 329 GLN A CA 1
ATOM 2630 C C . GLN A 1 329 ? -56.085 4.008 46.572 1.00 25.12 329 GLN A C 1
ATOM 2632 O O . GLN A 1 329 ? -56.865 4.899 46.251 1.00 25.12 329 GLN A O 1
ATOM 2637 N N . ALA A 1 330 ? -56.423 2.737 46.831 1.00 25.58 330 ALA A N 1
ATOM 2638 C CA . ALA A 1 330 ? -57.655 2.237 47.459 1.00 25.58 330 ALA A CA 1
ATOM 2639 C C . ALA A 1 330 ? -58.773 1.612 46.592 1.00 25.58 330 ALA A C 1
ATOM 2641 O O . ALA A 1 330 ? -59.391 2.248 45.752 1.00 25.58 330 ALA A O 1
ATOM 2642 N N . ALA A 1 331 ? -59.093 0.381 47.023 1.00 27.55 331 ALA A N 1
ATOM 2643 C CA . ALA A 1 331 ? -60.420 -0.214 47.217 1.00 27.55 331 ALA A CA 1
ATOM 2644 C C . ALA A 1 331 ? -61.199 -0.824 46.026 1.00 27.55 331 ALA A C 1
ATOM 2646 O O . ALA A 1 331 ? -61.810 -0.140 45.221 1.00 27.55 331 ALA A O 1
ATOM 2647 N N . PHE A 1 332 ? -61.244 -2.166 46.036 1.00 22.84 332 PHE A N 1
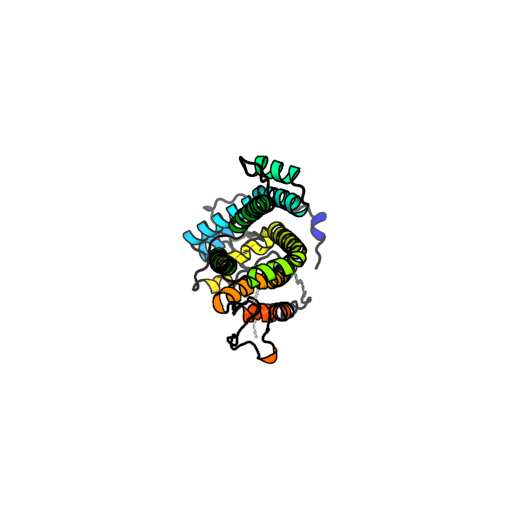ATOM 2648 C CA . PHE A 1 332 ? -62.437 -3.002 46.291 1.00 22.84 332 PHE A CA 1
ATOM 2649 C C . PHE A 1 332 ? -63.753 -2.762 45.499 1.00 22.84 332 PHE A C 1
ATOM 2651 O O . PHE A 1 332 ? -64.400 -1.734 45.651 1.00 22.84 332 PHE A O 1
ATOM 2658 N N . VAL A 1 333 ? -64.223 -3.851 44.852 1.00 25.19 333 VAL A N 1
ATOM 2659 C CA . VAL A 1 333 ? -65.608 -4.408 44.756 1.00 25.19 333 VAL A CA 1
ATOM 2660 C C . VAL A 1 333 ? -66.095 -4.746 43.326 1.00 25.19 333 VAL A C 1
ATOM 2662 O O . VAL A 1 333 ? -66.418 -3.872 42.534 1.00 25.19 333 VAL A O 1
ATOM 2665 N N . LYS A 1 334 ? -66.235 -6.069 43.111 1.00 26.11 334 LYS A N 1
ATOM 2666 C CA . LYS A 1 334 ? -67.245 -6.874 42.374 1.00 26.11 334 LYS A CA 1
ATOM 2667 C C . LYS A 1 334 ? -67.790 -6.411 41.007 1.00 26.11 334 LYS A C 1
ATOM 2669 O O . LYS A 1 334 ? -68.552 -5.453 40.926 1.00 26.11 334 LYS A O 1
ATOM 2674 N N . ARG A 1 335 ? -67.713 -7.329 40.037 1.00 30.31 335 ARG A N 1
ATOM 2675 C CA . ARG A 1 335 ? -68.800 -8.301 39.794 1.00 30.31 335 ARG A CA 1
ATOM 2676 C C . ARG A 1 335 ? -68.238 -9.699 39.618 1.00 30.31 335 ARG A C 1
ATOM 2678 O O . ARG A 1 335 ? -67.143 -9.792 39.028 1.00 30.31 335 ARG A O 1
#

Organism: NCBI:txid936756